Protein AF-A0A382T994-F1 (afdb_monomer_lite)

Radius of gyration: 38.65 Å; chains: 1; bounding box: 105×40×107 Å

Foldseek 3Di:
DDDDDDDDDDDDPDDDPDDDDDDPPDVDWDWPQDDPVPPGIWTWDADPVGDIGTPSPPPQDDQPDDPPDGPDPDDDHPQWDFPDPCPPVQQQAWIQGPVVRAIEGSDNDAPDNYHYPDPDDDQFAEEAPVPPPDDDAFDWYQHPNVRAIWGRHPPDIDGPPDCCCCVPPQLVPWPWDDDVDDTDTARPVPGDDDDQADVQWHWDDDDPDIDIGRNPPD

pLDDT: mean 70.02, std 19.24, range [33.16, 97.69]

Organism: NCBI:txid408172

Structure (mmCIF, N/CA/C/O backbone):
data_AF-A0A382T994-F1
#
_entry.id   AF-A0A382T994-F1
#
loop_
_atom_site.group_PDB
_atom_site.id
_atom_site.type_symbol
_atom_site.label_atom_id
_atom_site.label_alt_id
_atom_site.label_comp_id
_atom_site.label_asym_id
_atom_site.label_entity_id
_atom_site.label_seq_id
_atom_site.pdbx_PDB_ins_code
_atom_site.Cartn_x
_atom_site.Cartn_y
_atom_site.Cartn_z
_atom_site.occupancy
_atom_site.B_iso_or_equiv
_atom_site.auth_seq_id
_atom_site.auth_comp_id
_atom_site.auth_asym_id
_atom_site.auth_atom_id
_atom_site.pdbx_PDB_model_num
ATOM 1 N N . MET A 1 1 ? 34.092 24.796 -53.008 1.00 42.72 1 MET A N 1
ATOM 2 C CA . MET A 1 1 ? 33.901 23.607 -52.153 1.00 42.72 1 MET A CA 1
ATOM 3 C C . MET A 1 1 ? 35.259 23.234 -51.588 1.00 42.72 1 MET A C 1
ATOM 5 O O . MET A 1 1 ? 36.144 22.924 -52.371 1.00 42.72 1 MET A O 1
ATOM 9 N N . SER A 1 2 ? 35.470 23.388 -50.282 1.00 49.34 2 SER A N 1
ATOM 10 C CA . SER A 1 2 ? 36.709 22.972 -49.614 1.00 49.34 2 SER A CA 1
ATOM 11 C C . SER A 1 2 ? 36.528 21.560 -49.069 1.00 49.34 2 SER A C 1
ATOM 13 O O . SER A 1 2 ? 35.621 21.330 -48.272 1.00 49.34 2 SER A O 1
ATOM 15 N N . SER A 1 3 ? 37.372 20.627 -49.497 1.00 54.06 3 SER A N 1
ATOM 16 C CA . SER A 1 3 ? 37.382 19.258 -48.980 1.00 54.06 3 SER A CA 1
ATOM 17 C C . SER A 1 3 ? 38.298 19.193 -47.759 1.00 54.06 3 SER A C 1
ATOM 19 O O . SER A 1 3 ? 39.473 19.545 -47.856 1.00 54.06 3 SER A O 1
ATOM 21 N N . LEU A 1 4 ? 37.778 18.744 -46.616 1.00 68.25 4 LEU A N 1
ATOM 22 C CA . LEU A 1 4 ? 38.597 18.413 -45.452 1.00 68.25 4 LEU A CA 1
ATOM 23 C C . LEU A 1 4 ? 39.168 17.003 -45.651 1.00 68.25 4 LEU A C 1
ATOM 25 O O . LEU A 1 4 ? 38.419 16.030 -45.683 1.00 68.25 4 LEU A O 1
ATOM 29 N N . ILE A 1 5 ? 40.486 16.895 -45.817 1.00 65.69 5 ILE A N 1
ATOM 30 C CA . ILE A 1 5 ? 41.190 15.616 -45.976 1.00 65.69 5 ILE A CA 1
ATOM 31 C C . ILE A 1 5 ? 41.864 15.275 -44.641 1.00 65.69 5 ILE A C 1
ATOM 33 O O . ILE A 1 5 ? 42.784 15.970 -44.216 1.00 65.69 5 ILE A O 1
ATOM 37 N N . LEU A 1 6 ? 41.414 14.204 -43.981 1.00 64.50 6 LEU A N 1
ATOM 38 C CA . LEU A 1 6 ? 42.025 13.665 -42.759 1.00 64.50 6 LEU A CA 1
ATOM 39 C C . LEU A 1 6 ? 43.062 12.594 -43.135 1.00 64.50 6 LEU A C 1
ATOM 41 O O . LEU A 1 6 ? 42.709 11.545 -43.669 1.00 64.50 6 LEU A O 1
ATOM 45 N N . ILE A 1 7 ? 44.345 12.857 -42.872 1.00 57.88 7 ILE A N 1
ATOM 46 C CA . ILE A 1 7 ? 45.461 11.957 -43.212 1.00 57.88 7 ILE A CA 1
ATOM 47 C C . ILE A 1 7 ? 45.882 11.148 -41.974 1.00 57.88 7 ILE A C 1
ATOM 49 O O . ILE A 1 7 ? 46.132 11.715 -40.912 1.00 57.88 7 ILE A O 1
ATOM 53 N N . LYS A 1 8 ? 46.010 9.821 -42.118 1.00 61.28 8 LYS A N 1
ATOM 54 C CA . LYS A 1 8 ? 46.565 8.911 -41.101 1.00 61.28 8 LYS A CA 1
ATOM 55 C C . LYS A 1 8 ? 48.057 8.672 -41.352 1.00 61.28 8 LYS A C 1
ATOM 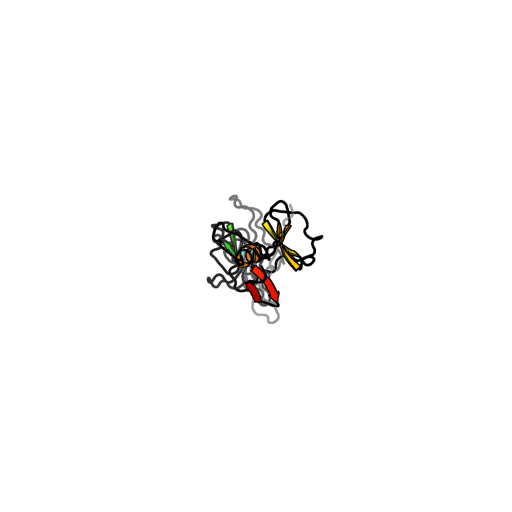57 O O . LYS A 1 8 ? 48.427 8.225 -42.433 1.00 61.28 8 LYS A O 1
ATOM 62 N N . ASN A 1 9 ? 48.893 8.869 -40.332 1.00 49.72 9 ASN A N 1
ATOM 63 C CA . ASN A 1 9 ? 50.289 8.421 -40.343 1.00 49.72 9 ASN A CA 1
ATOM 64 C C . ASN A 1 9 ? 50.380 7.003 -39.754 1.00 49.72 9 ASN A C 1
ATOM 66 O O . ASN A 1 9 ? 49.995 6.778 -38.607 1.00 49.72 9 ASN A O 1
ATOM 70 N N . ASN A 1 10 ? 50.875 6.040 -40.535 1.00 50.59 10 ASN A N 1
ATOM 71 C CA . ASN A 1 10 ? 51.135 4.676 -40.067 1.00 50.59 10 ASN A CA 1
ATOM 72 C C . ASN A 1 10 ? 52.544 4.595 -39.461 1.00 50.59 10 ASN A C 1
ATOM 74 O O . ASN A 1 10 ? 53.519 4.907 -40.140 1.00 50.59 10 ASN A O 1
ATOM 78 N N . TYR A 1 11 ? 52.661 4.132 -38.215 1.00 52.62 11 TYR A N 1
ATOM 79 C CA . TYR A 1 11 ? 53.949 3.797 -37.599 1.00 52.62 11 TYR A CA 1
ATOM 80 C C . TYR A 1 11 ? 54.198 2.285 -37.659 1.00 52.62 11 TYR A C 1
ATOM 82 O O . TYR A 1 11 ? 53.278 1.490 -37.463 1.00 52.62 11 TYR A O 1
ATOM 90 N N . ALA A 1 12 ? 55.446 1.893 -37.929 1.00 49.69 12 ALA A N 1
ATOM 91 C CA . ALA A 1 12 ? 55.874 0.497 -37.930 1.00 49.69 12 ALA A CA 1
ATOM 92 C C . ALA A 1 12 ? 55.961 -0.055 -36.493 1.00 49.69 12 ALA A C 1
ATOM 94 O O . ALA A 1 12 ? 56.475 0.601 -35.589 1.00 49.69 12 ALA A O 1
ATOM 95 N N . SER A 1 13 ? 55.445 -1.268 -36.294 1.00 41.25 13 SER A N 1
ATOM 96 C CA . SER A 1 13 ? 55.474 -2.013 -35.028 1.00 41.25 13 SER A CA 1
ATOM 97 C C . SER A 1 13 ? 56.916 -2.246 -34.539 1.00 41.25 13 SER A C 1
ATOM 99 O O . SER A 1 13 ? 57.720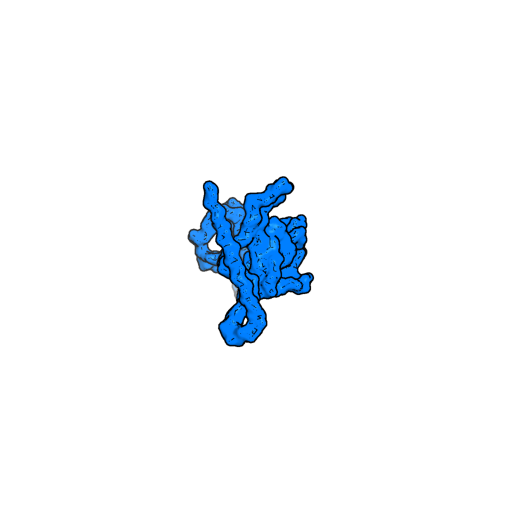 -2.778 -35.302 1.00 41.25 13 SER A O 1
ATOM 101 N N . GLY A 1 14 ? 57.247 -1.885 -33.285 1.00 47.78 14 GLY A N 1
ATOM 102 C CA . GLY A 1 14 ? 58.489 -2.340 -32.625 1.00 47.78 14 GLY A CA 1
ATOM 103 C C . GLY A 1 14 ? 59.290 -1.340 -31.775 1.00 47.78 14 GLY A C 1
ATOM 104 O O . GLY A 1 14 ? 60.278 -1.744 -31.171 1.00 47.78 14 GLY A O 1
ATOM 105 N N . VAL A 1 15 ? 58.907 -0.063 -31.680 1.00 52.12 15 VAL A N 1
ATOM 106 C CA . VAL A 1 15 ? 59.599 0.907 -30.803 1.00 52.12 15 VAL A CA 1
ATOM 107 C C . VAL A 1 15 ? 59.006 0.912 -29.389 1.00 52.12 15 VAL A C 1
ATOM 109 O O . VAL A 1 15 ? 57.856 1.299 -29.178 1.00 52.12 15 VAL A O 1
ATOM 112 N N . SER A 1 16 ? 59.798 0.488 -28.402 1.00 46.03 16 SER A N 1
ATOM 113 C CA . SER A 1 16 ? 59.464 0.574 -26.977 1.00 46.03 16 SER A CA 1
ATOM 114 C C . SER A 1 16 ? 59.390 2.042 -26.537 1.00 46.03 16 SER 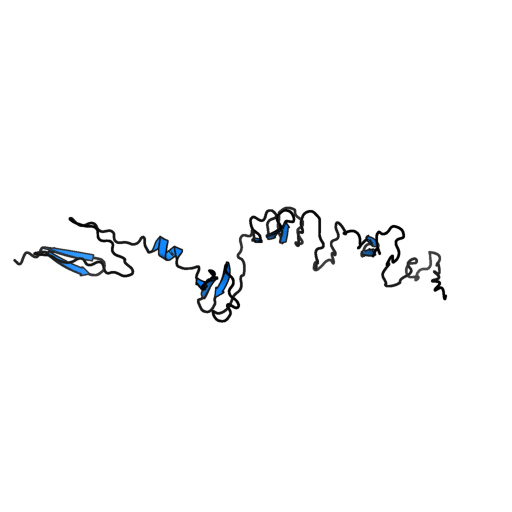A C 1
ATOM 116 O O . SER A 1 16 ? 60.341 2.803 -26.692 1.00 46.03 16 SER A O 1
ATOM 118 N N . GLY A 1 17 ? 58.228 2.447 -26.018 1.00 51.25 17 GLY A N 1
ATOM 119 C CA . GLY A 1 17 ? 57.905 3.844 -25.695 1.00 51.25 17 GLY A CA 1
ATOM 120 C C . GLY A 1 17 ? 56.944 4.518 -26.682 1.00 51.25 17 GLY A C 1
ATOM 121 O O . GLY A 1 17 ? 56.479 5.622 -26.411 1.00 51.25 17 GLY A O 1
ATOM 122 N N . ALA A 1 18 ? 56.579 3.857 -27.785 1.00 46.69 18 ALA A N 1
ATOM 123 C CA . ALA A 1 18 ? 55.446 4.277 -28.600 1.00 46.69 18 ALA A CA 1
ATOM 124 C C . ALA A 1 18 ? 54.144 3.751 -27.980 1.00 46.69 18 ALA A C 1
ATOM 126 O O . ALA A 1 18 ? 53.922 2.541 -27.908 1.00 46.69 18 ALA A O 1
ATOM 127 N N . GLY A 1 19 ? 53.279 4.664 -27.526 1.00 48.19 19 GLY A N 1
ATOM 128 C CA . GLY A 1 19 ? 51.884 4.343 -27.226 1.00 48.19 19 GLY A CA 1
ATOM 129 C C . GLY A 1 19 ? 51.259 3.601 -28.411 1.00 48.19 19 GLY A C 1
ATOM 130 O O . GLY A 1 19 ? 51.535 3.933 -29.564 1.00 48.19 19 GLY A O 1
ATOM 131 N N . ALA A 1 20 ? 50.497 2.548 -28.120 1.00 45.19 20 ALA A N 1
ATOM 132 C CA . ALA A 1 20 ? 50.021 1.571 -29.095 1.00 45.19 20 ALA A CA 1
ATOM 133 C C . ALA A 1 20 ? 49.484 2.208 -30.402 1.00 45.19 20 ALA A C 1
ATOM 135 O O . ALA A 1 20 ? 48.681 3.143 -30.350 1.00 45.19 20 ALA A O 1
ATOM 136 N N . PRO A 1 21 ? 49.880 1.702 -31.586 1.00 50.59 21 PRO A N 1
ATOM 137 C CA . PRO A 1 21 ? 49.382 2.205 -32.859 1.00 50.59 21 PRO A CA 1
ATOM 138 C C . PRO A 1 21 ? 47.956 1.688 -33.097 1.00 50.59 21 PRO A C 1
ATOM 140 O O . PRO A 1 21 ? 47.712 0.508 -32.855 1.00 50.59 21 PRO A O 1
ATOM 143 N N . SER A 1 22 ? 47.030 2.523 -33.606 1.00 43.94 22 SER A N 1
ATOM 144 C CA . SER A 1 22 ? 46.129 2.182 -34.745 1.00 43.94 22 SER A CA 1
ATOM 145 C C . SER A 1 22 ? 44.772 2.902 -34.839 1.00 43.94 22 SER A C 1
ATOM 147 O O . SER A 1 22 ? 44.156 2.795 -35.902 1.00 43.94 22 SER A O 1
ATOM 149 N N . SER A 1 23 ? 44.305 3.686 -33.868 1.00 42.53 23 SER A N 1
ATOM 150 C CA . SER A 1 23 ? 43.033 4.424 -34.005 1.00 42.53 23 SER A CA 1
ATOM 151 C C . SER A 1 23 ? 43.243 5.913 -34.282 1.00 42.53 23 SER A C 1
ATOM 153 O O . SER A 1 23 ? 44.042 6.557 -33.606 1.00 42.53 23 SER A O 1
ATOM 155 N N . LEU A 1 24 ? 42.484 6.477 -35.228 1.00 44.62 24 LEU A N 1
ATOM 156 C CA . LEU A 1 24 ? 42.188 7.909 -35.214 1.00 44.62 24 LEU A CA 1
ATOM 157 C C . LEU A 1 24 ? 41.417 8.168 -33.910 1.00 44.62 24 LEU A C 1
ATOM 159 O O . LEU A 1 24 ? 40.251 7.801 -33.807 1.00 44.62 24 LEU A O 1
ATOM 163 N N . GLN A 1 25 ? 42.085 8.698 -32.885 1.00 46.41 25 GLN A N 1
ATOM 164 C CA . GLN A 1 25 ? 41.413 9.164 -31.676 1.00 46.41 25 GLN A CA 1
ATOM 165 C C . GLN A 1 25 ? 40.751 10.503 -32.001 1.00 46.41 25 GLN A C 1
ATOM 167 O O . GLN A 1 25 ? 41.325 11.558 -31.750 1.00 46.41 25 GLN A O 1
ATOM 172 N N . ILE A 1 26 ? 39.552 10.466 -32.579 1.00 50.31 26 ILE A N 1
ATOM 173 C CA . ILE A 1 26 ? 38.596 11.533 -32.295 1.00 50.31 26 ILE A CA 1
ATOM 174 C C . ILE A 1 26 ? 37.817 11.039 -31.085 1.00 50.31 26 ILE A C 1
ATOM 176 O O . ILE A 1 26 ? 37.331 9.910 -31.086 1.00 50.31 26 ILE A O 1
ATOM 180 N N . GLY A 1 27 ? 37.706 11.851 -30.041 1.00 45.44 27 GLY A N 1
ATOM 181 C CA . GLY A 1 27 ? 36.824 11.565 -28.909 1.00 45.44 27 GLY A CA 1
ATOM 182 C C . GLY A 1 27 ? 35.326 11.558 -29.267 1.00 45.44 27 GLY A C 1
ATOM 183 O O . GLY A 1 27 ? 34.511 11.713 -28.368 1.00 45.44 27 GLY A O 1
ATOM 184 N N . GLU A 1 28 ? 34.948 11.417 -30.543 1.00 51.03 28 GLU A N 1
ATOM 185 C CA . GLU A 1 28 ? 33.609 11.675 -31.075 1.00 51.03 28 GLU A CA 1
ATOM 186 C C . GLU A 1 28 ? 33.106 10.532 -31.969 1.00 51.03 28 GLU A C 1
ATOM 188 O O . GLU A 1 28 ? 33.771 10.103 -32.908 1.00 51.03 28 GLU A O 1
ATOM 193 N N . ILE A 1 29 ? 31.909 10.052 -31.621 1.00 52.38 29 ILE A N 1
ATOM 194 C CA . ILE A 1 29 ? 30.740 9.867 -32.491 1.00 52.38 29 ILE A CA 1
ATOM 195 C C . ILE A 1 29 ? 31.007 9.504 -33.972 1.00 52.38 29 ILE A C 1
ATOM 197 O O . ILE A 1 29 ? 31.469 10.315 -34.770 1.00 52.38 29 ILE A O 1
ATOM 201 N N . GLY A 1 30 ? 30.562 8.307 -34.370 1.00 50.81 30 GLY A N 1
ATOM 202 C CA . GLY A 1 30 ? 30.251 7.996 -35.768 1.00 50.81 30 GLY A CA 1
ATOM 203 C C . GLY A 1 30 ? 28.754 8.186 -36.017 1.00 50.81 30 GLY A C 1
ATOM 204 O O . GLY A 1 30 ? 27.968 7.374 -35.534 1.00 50.81 30 GLY A O 1
ATOM 205 N N . ILE A 1 31 ? 28.365 9.250 -36.727 1.00 56.75 31 ILE A N 1
ATOM 206 C CA . ILE A 1 31 ? 27.007 9.413 -37.279 1.00 56.75 31 ILE A CA 1
ATOM 207 C C . ILE A 1 31 ? 27.073 9.026 -38.752 1.00 56.75 31 ILE A C 1
ATOM 209 O O . ILE A 1 31 ? 27.796 9.660 -39.522 1.00 56.75 31 ILE A O 1
ATOM 213 N N . ASP A 1 32 ? 26.299 8.022 -39.144 1.00 51.66 32 ASP A N 1
ATOM 214 C CA . ASP A 1 32 ? 25.961 7.819 -40.548 1.00 51.66 32 ASP A CA 1
ATOM 215 C C . ASP A 1 32 ? 24.814 8.777 -40.899 1.00 51.66 32 ASP A C 1
ATOM 217 O O . ASP A 1 32 ? 23.708 8.595 -40.409 1.00 51.66 32 ASP A O 1
ATOM 221 N N . VAL A 1 33 ? 25.074 9.870 -41.627 1.00 52.97 33 VAL A N 1
ATOM 222 C CA . VAL A 1 33 ? 24.071 10.931 -41.885 1.00 52.97 33 VAL A CA 1
ATOM 223 C C . VAL A 1 33 ? 23.309 10.723 -43.200 1.00 52.97 33 VAL A C 1
ATOM 225 O O . VAL A 1 33 ? 22.478 11.559 -43.555 1.00 52.97 33 VAL A O 1
ATOM 228 N N . TRP A 1 34 ? 23.593 9.658 -43.955 1.00 42.75 34 TRP A N 1
ATOM 229 C CA . TRP A 1 34 ? 22.986 9.470 -45.270 1.00 42.75 34 TRP A CA 1
ATOM 230 C C . TRP A 1 34 ? 22.863 7.994 -45.638 1.00 42.75 34 TRP A C 1
ATOM 232 O O . TRP A 1 34 ? 23.803 7.394 -46.151 1.00 42.75 34 TRP A O 1
ATOM 242 N N . ASP A 1 35 ? 21.667 7.439 -45.451 1.00 46.31 35 ASP A N 1
ATOM 243 C CA . ASP A 1 35 ? 21.320 6.155 -46.048 1.00 46.31 35 ASP A CA 1
ATOM 244 C C . ASP A 1 35 ? 20.604 6.370 -47.391 1.00 46.31 35 ASP A C 1
ATOM 246 O O . ASP A 1 35 ? 19.608 7.094 -47.479 1.00 46.31 35 ASP A O 1
ATOM 250 N N . ASN A 1 36 ? 21.119 5.730 -48.440 1.00 46.72 36 ASN A N 1
ATOM 251 C CA . ASN A 1 36 ? 20.533 5.740 -49.779 1.00 46.72 36 ASN A CA 1
ATOM 252 C C . ASN A 1 36 ? 19.318 4.796 -49.893 1.00 46.72 36 ASN A C 1
ATOM 254 O O . ASN A 1 36 ? 18.603 4.873 -50.891 1.00 46.72 36 ASN A O 1
ATOM 258 N N . ASP A 1 37 ? 19.061 3.977 -48.864 1.00 50.22 37 ASP A N 1
ATOM 259 C CA . ASP A 1 37 ? 18.009 2.953 -48.817 1.00 50.22 37 ASP A CA 1
ATOM 260 C C . ASP A 1 37 ? 16.885 3.261 -47.795 1.00 50.22 37 ASP A C 1
ATOM 262 O O . ASP A 1 37 ? 16.064 2.402 -47.468 1.00 50.22 37 ASP A O 1
ATOM 266 N N . CYS A 1 38 ? 16.789 4.515 -47.330 1.00 45.12 38 CYS A N 1
ATOM 267 C CA . CYS A 1 38 ? 15.734 5.024 -46.435 1.00 45.12 38 CYS A CA 1
ATOM 268 C C . CYS A 1 38 ? 15.693 4.459 -44.990 1.00 45.12 38 CYS A C 1
ATOM 270 O O . CYS A 1 38 ? 14.691 4.676 -44.307 1.00 45.12 38 CYS A O 1
ATOM 272 N N . ALA A 1 39 ? 16.737 3.807 -44.466 1.00 52.53 39 ALA A N 1
ATOM 273 C CA . ALA A 1 39 ? 16.763 3.280 -43.089 1.00 52.53 39 ALA A CA 1
ATOM 274 C C . ALA A 1 39 ? 17.117 4.321 -42.001 1.00 52.53 39 ALA A C 1
ATOM 276 O O . ALA A 1 39 ? 16.978 4.037 -40.811 1.00 52.53 39 ALA A O 1
ATOM 277 N N . GLY A 1 40 ? 17.499 5.545 -42.385 1.00 53.75 40 GLY A N 1
ATOM 278 C CA . GLY A 1 40 ? 17.780 6.651 -41.461 1.00 53.75 40 GLY A CA 1
ATOM 279 C C . GLY A 1 40 ? 19.184 6.613 -40.844 1.00 53.75 40 GLY A C 1
ATOM 280 O O . GLY A 1 40 ? 19.926 5.648 -40.988 1.00 53.75 40 GLY A O 1
ATOM 281 N N . ALA A 1 41 ? 19.570 7.706 -40.182 1.00 52.06 41 ALA A N 1
ATOM 282 C CA . ALA A 1 41 ? 20.909 7.870 -39.625 1.00 52.06 41 ALA A CA 1
ATOM 283 C C . ALA A 1 41 ? 21.188 6.895 -38.467 1.00 52.06 41 ALA A C 1
ATOM 285 O O . ALA A 1 41 ? 20.414 6.847 -37.511 1.00 52.06 41 ALA A O 1
ATOM 286 N N . ILE A 1 42 ? 22.303 6.157 -38.529 1.00 59.81 42 ILE A N 1
ATOM 287 C CA . ILE A 1 42 ? 22.689 5.131 -37.545 1.00 59.81 42 ILE A CA 1
ATOM 288 C C . ILE A 1 42 ? 23.794 5.676 -36.626 1.00 59.81 42 ILE A C 1
ATOM 290 O O . ILE A 1 42 ? 24.778 6.252 -37.097 1.00 59.81 42 ILE A O 1
ATOM 294 N N . LEU A 1 43 ? 23.645 5.494 -35.309 1.00 67.44 43 LEU A N 1
ATOM 295 C CA . LEU A 1 43 ? 24.620 5.893 -34.288 1.00 67.44 43 LEU A CA 1
ATOM 296 C C . LEU A 1 43 ? 25.227 4.647 -33.635 1.00 67.44 43 LEU A C 1
ATOM 298 O O . LEU A 1 43 ? 24.506 3.759 -33.184 1.00 67.44 43 LEU A O 1
ATOM 302 N N . TYR A 1 44 ? 26.553 4.594 -33.536 1.00 61.56 44 TYR A N 1
ATOM 303 C CA . TYR A 1 44 ? 27.275 3.496 -32.890 1.00 61.56 44 TYR A CA 1
ATOM 304 C C . TYR A 1 44 ? 28.043 3.982 -31.653 1.00 61.56 44 TYR A C 1
ATOM 306 O O . TYR A 1 44 ? 28.518 5.116 -31.606 1.00 61.56 44 TYR A O 1
ATOM 314 N N . THR A 1 45 ? 28.212 3.104 -30.663 1.00 62.56 45 THR A N 1
ATOM 315 C CA . THR A 1 45 ? 29.110 3.289 -29.506 1.00 62.56 45 THR A CA 1
ATOM 316 C C . THR A 1 45 ? 30.071 2.108 -29.389 1.00 62.56 45 THR A C 1
ATOM 318 O O . THR A 1 45 ? 29.816 1.040 -29.940 1.00 62.56 45 THR A O 1
ATOM 321 N N . LYS A 1 46 ? 31.201 2.295 -28.702 1.00 52.38 46 LYS A N 1
ATOM 322 C CA . LYS A 1 46 ? 32.180 1.243 -28.419 1.00 52.38 46 LYS A CA 1
ATOM 323 C C . LYS A 1 46 ? 32.187 0.963 -26.919 1.00 52.38 46 LYS A C 1
ATOM 325 O O . LYS A 1 46 ? 32.419 1.875 -26.128 1.00 52.38 46 LYS A O 1
ATOM 330 N N . SER A 1 47 ? 31.936 -0.279 -26.522 1.00 56.91 47 SER A N 1
ATOM 331 C CA . SER A 1 47 ? 32.035 -0.697 -25.121 1.00 56.91 47 SER A CA 1
ATOM 332 C C . SER A 1 47 ? 33.496 -0.749 -24.652 1.00 56.91 47 SER A C 1
ATOM 334 O O . SER A 1 47 ? 34.433 -0.708 -25.452 1.00 56.91 47 SER A O 1
ATOM 336 N N . ALA A 1 48 ? 33.710 -0.822 -23.334 1.00 45.50 48 ALA A N 1
ATOM 337 C CA . ALA A 1 48 ? 35.043 -0.788 -22.719 1.00 45.50 48 ALA A CA 1
ATOM 338 C C . ALA A 1 48 ? 35.953 -1.970 -23.121 1.00 45.50 48 ALA A C 1
ATOM 340 O O . ALA A 1 48 ? 37.174 -1.851 -23.075 1.00 45.50 48 ALA A O 1
ATOM 341 N N . ASP A 1 49 ? 35.364 -3.086 -23.548 1.00 57.22 49 ASP A N 1
ATOM 342 C CA . ASP A 1 49 ? 36.037 -4.273 -24.096 1.00 57.22 49 ASP A CA 1
ATOM 343 C C . ASP A 1 49 ? 36.340 -4.165 -25.604 1.00 57.22 49 ASP A C 1
ATOM 345 O O . ASP A 1 49 ? 37.024 -5.007 -26.180 1.00 57.22 49 ASP A O 1
ATOM 349 N N . GLY A 1 50 ? 35.872 -3.096 -26.245 1.00 55.38 50 GLY A N 1
ATOM 350 C CA . GLY A 1 50 ? 36.168 -2.760 -27.625 1.00 55.38 50 GLY A CA 1
ATOM 351 C C . GLY A 1 50 ? 35.143 -3.212 -28.663 1.00 55.38 50 GLY A C 1
ATOM 352 O O . GLY A 1 50 ? 35.391 -3.008 -29.854 1.00 55.38 50 GLY A O 1
ATOM 353 N N . THR A 1 51 ? 34.000 -3.752 -28.241 1.00 62.31 51 THR A N 1
ATOM 354 C CA . THR A 1 51 ? 32.903 -4.151 -29.134 1.00 62.31 51 THR A CA 1
ATOM 355 C C . THR A 1 51 ? 32.161 -2.925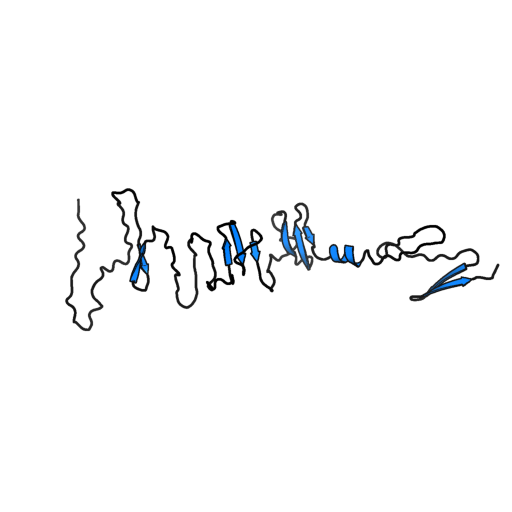 -29.682 1.00 62.31 51 THR A C 1
ATOM 357 O O . THR A 1 51 ? 31.883 -1.983 -28.943 1.00 62.31 51 THR A O 1
ATOM 360 N N . ILE A 1 52 ? 31.843 -2.911 -30.982 1.00 59.97 52 ILE A N 1
ATOM 361 C CA . ILE A 1 52 ? 31.022 -1.859 -31.610 1.00 59.97 52 ILE A CA 1
ATOM 362 C C . ILE A 1 52 ? 29.546 -2.239 -31.462 1.00 59.97 52 ILE A C 1
ATOM 364 O O . ILE A 1 52 ? 29.134 -3.314 -31.890 1.00 59.97 52 ILE A O 1
ATOM 368 N N . VAL A 1 53 ? 28.753 -1.349 -30.873 1.00 64.94 53 VAL A N 1
ATOM 369 C CA . VAL A 1 53 ? 27.332 -1.532 -30.576 1.00 64.94 53 VAL A CA 1
ATOM 370 C C . VAL A 1 53 ? 26.517 -0.540 -31.401 1.00 64.94 53 VAL A C 1
ATOM 372 O O . VAL A 1 53 ? 26.714 0.671 -31.293 1.00 64.94 53 VAL A O 1
ATOM 375 N N . ASN A 1 54 ? 25.599 -1.051 -32.223 1.00 65.44 54 ASN A N 1
ATOM 376 C CA . ASN A 1 54 ? 24.595 -0.235 -32.905 1.00 65.44 54 ASN A CA 1
ATOM 377 C C . ASN A 1 54 ? 23.569 0.260 -31.874 1.00 65.44 54 ASN A C 1
ATOM 379 O O . ASN A 1 54 ? 22.942 -0.552 -31.201 1.00 65.44 54 ASN A O 1
ATOM 383 N N . ILE A 1 55 ? 23.412 1.578 -31.738 1.00 65.38 55 ILE A N 1
ATOM 384 C CA . ILE A 1 55 ? 22.460 2.210 -30.806 1.00 65.38 55 ILE A CA 1
ATOM 385 C C . ILE A 1 55 ? 21.069 2.360 -31.452 1.00 65.38 55 ILE A C 1
ATOM 387 O O . ILE A 1 55 ? 20.072 2.579 -30.771 1.00 65.38 55 ILE A O 1
ATOM 391 N N . THR A 1 56 ? 20.995 2.228 -32.773 1.00 56.38 56 THR A N 1
ATOM 392 C CA . THR A 1 56 ? 19.820 2.529 -33.611 1.00 56.38 56 THR A CA 1
ATOM 393 C C . THR A 1 56 ? 18.934 1.312 -33.869 1.00 56.38 56 THR A C 1
ATOM 395 O O . THR A 1 56 ? 17.737 1.458 -34.091 1.00 56.38 56 THR A O 1
ATOM 398 N N . SER A 1 57 ? 19.490 0.104 -33.785 1.00 48.97 57 SER A N 1
ATOM 399 C CA . SER A 1 57 ? 18.720 -1.128 -33.597 1.00 48.97 57 SER A CA 1
ATOM 400 C C . SER A 1 57 ? 18.757 -1.469 -32.115 1.00 48.97 57 SER A C 1
ATOM 402 O O . SER A 1 57 ? 19.854 -1.548 -31.566 1.00 48.97 57 SER A O 1
ATOM 404 N N . SER A 1 58 ? 17.600 -1.661 -31.475 1.00 43.72 58 SER A N 1
ATOM 405 C CA . SER A 1 58 ? 17.488 -2.008 -30.054 1.00 43.72 58 SER A CA 1
ATOM 406 C C . SER A 1 58 ? 18.591 -2.984 -29.644 1.00 43.72 58 SER A C 1
ATOM 408 O O . SER A 1 58 ? 18.647 -4.110 -30.140 1.00 43.72 58 SER A O 1
ATOM 410 N N . VAL A 1 59 ? 19.500 -2.543 -28.773 1.00 44.84 59 VAL A N 1
ATOM 411 C CA . VAL A 1 59 ? 20.509 -3.421 -28.187 1.00 44.84 59 VAL A CA 1
ATOM 412 C C . VAL A 1 59 ? 19.738 -4.463 -27.390 1.00 44.84 59 VAL A C 1
ATOM 414 O O . VAL A 1 59 ? 19.196 -4.163 -26.332 1.00 44.84 59 VAL A O 1
ATOM 417 N N . SER A 1 60 ? 19.598 -5.668 -27.942 1.00 46.28 60 SER A N 1
ATOM 418 C CA . SER A 1 60 ? 18.714 -6.685 -27.366 1.00 46.28 60 SER A CA 1
ATOM 419 C C . SER A 1 60 ? 19.163 -7.122 -25.967 1.00 46.28 60 SER A C 1
ATOM 421 O O . SER A 1 60 ? 18.335 -7.661 -25.236 1.00 46.28 60 SER A O 1
ATOM 423 N N . GLN A 1 61 ? 20.435 -6.900 -25.602 1.00 43.41 61 GLN A N 1
ATOM 424 C CA . GLN A 1 61 ? 21.003 -7.048 -24.258 1.00 43.41 61 GLN A CA 1
ATOM 425 C C . GLN A 1 61 ? 22.238 -6.140 -24.113 1.00 43.41 61 GLN A C 1
ATOM 427 O O . GLN A 1 61 ? 23.061 -6.061 -25.024 1.00 43.41 61 GLN A O 1
ATOM 432 N N . GLY A 1 62 ? 22.390 -5.480 -22.963 1.00 43.06 62 GLY A N 1
ATOM 433 C CA . GLY A 1 62 ? 23.570 -4.676 -22.647 1.00 43.06 62 GLY A CA 1
ATOM 434 C C . GLY A 1 62 ? 23.501 -4.108 -21.234 1.00 43.06 62 GLY A C 1
ATOM 435 O O . GLY A 1 62 ? 22.879 -3.077 -21.003 1.00 43.06 62 GLY A O 1
ATOM 436 N N . VAL A 1 63 ? 24.134 -4.784 -20.274 1.00 44.38 63 VAL A N 1
ATOM 437 C CA . VAL A 1 63 ? 24.356 -4.227 -18.934 1.00 44.38 63 VAL A CA 1
ATOM 438 C C . VAL A 1 63 ? 25.535 -3.262 -19.028 1.00 44.38 63 VAL A C 1
ATOM 440 O O . VAL A 1 63 ? 26.639 -3.671 -19.380 1.00 44.38 63 VAL A O 1
ATOM 443 N N . VAL A 1 64 ? 25.343 -1.990 -18.674 1.00 44.34 64 VAL A N 1
ATOM 444 C CA . VAL A 1 64 ? 26.478 -1.112 -18.358 1.00 44.34 64 VAL A CA 1
ATOM 445 C C . VAL A 1 64 ? 26.918 -1.445 -16.932 1.00 44.34 64 VAL A C 1
ATOM 447 O O . VAL A 1 64 ? 26.433 -0.862 -15.966 1.00 44.34 64 VAL A O 1
ATOM 450 N N . SER A 1 65 ? 27.790 -2.441 -16.777 1.00 43.81 65 SER A N 1
ATOM 451 C CA . SER A 1 65 ? 28.402 -2.763 -15.487 1.00 43.81 65 SER A CA 1
ATOM 452 C C . SER A 1 65 ? 29.667 -1.927 -15.300 1.00 43.81 65 SER A C 1
ATOM 454 O O . SER A 1 65 ? 30.655 -2.139 -16.002 1.00 43.81 65 SER A O 1
ATOM 456 N N . SER A 1 66 ? 29.673 -1.019 -14.324 1.00 37.19 66 SER A N 1
ATOM 457 C CA . SER A 1 66 ? 30.909 -0.668 -13.624 1.00 37.19 66 SER A CA 1
ATOM 458 C C . SER A 1 66 ? 30.880 -1.382 -12.274 1.00 37.19 66 SER A C 1
ATOM 460 O O . SER A 1 66 ? 29.841 -1.487 -11.624 1.00 37.19 66 SER A O 1
ATOM 462 N N . SER A 1 67 ? 32.004 -1.974 -11.896 1.00 37.56 67 SER A N 1
ATOM 463 C CA . SER A 1 67 ? 32.138 -3.023 -10.879 1.00 37.56 67 SER A CA 1
ATOM 464 C C . SER A 1 67 ? 31.895 -2.593 -9.421 1.00 37.56 67 SER A C 1
ATOM 466 O O . SER A 1 67 ? 32.445 -3.214 -8.518 1.00 37.56 67 SER A O 1
ATOM 468 N N . ALA A 1 68 ? 31.105 -1.549 -9.153 1.00 43.69 68 ALA A N 1
ATOM 469 C CA . ALA A 1 68 ? 30.817 -1.129 -7.779 1.00 43.69 68 ALA A CA 1
ATOM 470 C C . ALA A 1 68 ? 29.384 -0.640 -7.525 1.00 43.69 68 ALA A C 1
ATOM 472 O O . ALA A 1 68 ? 28.887 -0.882 -6.434 1.00 43.69 68 ALA A O 1
ATOM 473 N N . TYR A 1 69 ? 28.689 -0.025 -8.486 1.00 37.44 69 TYR A N 1
ATOM 474 C CA . TYR A 1 69 ? 27.284 0.367 -8.317 1.00 37.44 69 TYR A CA 1
ATOM 475 C C . TYR A 1 69 ? 26.594 0.369 -9.682 1.00 37.44 69 TYR A C 1
ATOM 477 O O . TYR A 1 69 ? 27.003 1.090 -10.591 1.00 37.44 69 TYR A O 1
ATOM 485 N N . ALA A 1 70 ? 25.554 -0.449 -9.846 1.00 33.16 70 ALA A N 1
ATOM 486 C CA . ALA A 1 70 ? 24.731 -0.418 -11.046 1.00 33.16 70 ALA A CA 1
ATOM 487 C C . ALA A 1 70 ? 23.796 0.800 -10.989 1.00 33.16 70 ALA A C 1
ATOM 489 O O . ALA A 1 70 ? 22.846 0.823 -10.212 1.00 33.16 70 ALA A O 1
ATOM 490 N N . CYS A 1 71 ? 24.045 1.798 -11.835 1.00 43.31 71 CYS A N 1
ATOM 491 C CA . CYS A 1 71 ? 23.054 2.809 -12.198 1.00 43.31 71 CYS A CA 1
ATOM 492 C C . CYS A 1 71 ? 22.479 2.416 -13.566 1.00 43.31 71 CYS A C 1
ATOM 494 O O . CYS A 1 71 ? 22.852 2.992 -14.585 1.00 43.31 71 CYS A O 1
ATOM 496 N N . SER A 1 72 ? 21.644 1.378 -13.635 1.00 44.22 72 SER A N 1
ATOM 497 C CA . SER A 1 72 ? 21.009 1.006 -14.902 1.00 44.22 72 SER A CA 1
ATOM 498 C C . SER A 1 72 ? 19.792 1.896 -15.152 1.00 44.22 72 SER A C 1
ATOM 500 O O . SER A 1 72 ? 18.794 1.797 -14.440 1.00 44.22 72 SER A O 1
ATOM 502 N N . ILE A 1 73 ? 19.839 2.723 -16.197 1.00 53.75 73 ILE A N 1
ATOM 503 C CA . ILE A 1 73 ? 18.624 3.047 -16.950 1.00 53.75 73 ILE A CA 1
ATOM 504 C C . ILE A 1 73 ? 18.351 1.800 -17.795 1.00 53.75 73 ILE A C 1
ATOM 506 O O . ILE A 1 73 ? 19.085 1.534 -18.745 1.00 53.75 73 ILE A O 1
ATOM 510 N N . SER A 1 74 ? 17.373 0.979 -17.415 1.00 52.97 74 SER A N 1
ATOM 511 C CA . SER A 1 74 ? 17.008 -0.178 -18.232 1.00 52.97 74 SER A CA 1
ATOM 512 C C . SER A 1 74 ? 16.344 0.281 -19.531 1.00 52.97 74 SER A C 1
ATOM 514 O O . SER A 1 74 ? 15.387 1.055 -19.503 1.00 52.97 74 SER A O 1
ATOM 516 N N . TYR A 1 75 ? 16.836 -0.228 -20.659 1.00 50.56 75 TYR A N 1
ATOM 517 C CA . TYR A 1 75 ? 16.203 -0.111 -21.971 1.00 50.56 75 TYR A CA 1
ATOM 518 C C . TYR A 1 75 ? 15.415 -1.393 -22.285 1.00 50.56 75 TYR A C 1
ATOM 520 O O . TYR A 1 75 ? 15.779 -2.480 -21.843 1.00 50.56 75 TYR A O 1
ATOM 528 N N . TYR A 1 76 ? 14.314 -1.227 -23.022 1.00 43.94 76 TYR A N 1
ATOM 529 C CA . TYR A 1 76 ? 13.317 -2.235 -23.395 1.00 43.94 76 TYR A CA 1
ATOM 530 C C . TYR A 1 76 ? 13.887 -3.597 -23.847 1.00 43.94 76 TYR A C 1
ATOM 532 O O . TYR A 1 76 ? 14.758 -3.657 -24.710 1.00 43.94 76 TYR A O 1
ATOM 540 N N . SER A 1 77 ? 13.287 -4.687 -23.353 1.00 43.72 77 SER A N 1
ATOM 541 C CA . SER A 1 77 ? 13.355 -6.037 -23.933 1.00 43.72 77 SER A CA 1
ATOM 542 C C . SER A 1 77 ? 11.930 -6.522 -24.220 1.00 43.72 77 SER A C 1
ATOM 544 O O . SER A 1 77 ? 11.010 -6.231 -23.456 1.00 43.72 77 SER A O 1
ATOM 546 N N . ALA A 1 78 ? 11.744 -7.254 -25.322 1.00 42.41 78 ALA A N 1
ATOM 547 C CA . ALA A 1 78 ? 10.444 -7.637 -25.886 1.00 42.41 78 ALA A CA 1
ATOM 548 C C . ALA A 1 78 ? 9.576 -8.555 -24.995 1.00 42.41 78 ALA A C 1
ATOM 550 O O . ALA A 1 78 ? 8.433 -8.821 -25.349 1.00 42.41 78 ALA A O 1
ATOM 551 N N . ASN A 1 79 ? 10.096 -9.021 -23.853 1.00 48.88 79 ASN A N 1
ATOM 552 C CA . ASN A 1 79 ? 9.432 -9.980 -22.961 1.00 48.88 79 ASN A CA 1
ATOM 553 C C . ASN A 1 79 ? 9.366 -9.511 -21.489 1.00 48.88 79 ASN A C 1
ATOM 555 O O . ASN A 1 79 ? 9.296 -10.342 -20.585 1.00 48.88 79 ASN A O 1
ATOM 559 N N . GLY A 1 80 ? 9.421 -8.199 -21.238 1.00 52.38 80 GLY A N 1
ATOM 560 C CA . GLY A 1 80 ? 9.389 -7.621 -19.889 1.00 52.38 80 GLY A CA 1
ATOM 561 C C . GLY A 1 80 ? 10.774 -7.245 -19.351 1.00 52.38 80 GLY A C 1
ATOM 562 O O . GLY A 1 80 ? 11.804 -7.747 -19.805 1.00 52.38 80 GLY A O 1
ATOM 563 N N . ASN A 1 81 ? 10.808 -6.294 -18.414 1.00 59.53 81 ASN A N 1
ATOM 564 C CA . ASN A 1 81 ? 12.035 -5.664 -17.918 1.00 59.53 81 ASN A CA 1
ATOM 565 C C . ASN A 1 81 ? 12.244 -5.984 -16.429 1.00 59.53 81 ASN A C 1
ATOM 567 O O . ASN A 1 81 ? 11.416 -5.612 -15.599 1.00 59.53 81 ASN A O 1
ATOM 571 N N . THR A 1 82 ? 13.356 -6.636 -16.083 1.00 53.22 82 THR A N 1
ATOM 572 C CA . THR A 1 82 ? 13.783 -6.818 -14.688 1.00 53.22 82 THR A CA 1
ATOM 573 C C . THR A 1 82 ? 14.758 -5.697 -14.332 1.00 53.22 82 THR A C 1
ATOM 575 O O . THR A 1 82 ? 15.920 -5.737 -14.730 1.00 53.22 82 THR A O 1
ATOM 578 N N . ILE A 1 83 ? 14.311 -4.686 -13.579 1.00 61.19 83 ILE A N 1
ATOM 579 C CA . ILE A 1 83 ? 15.202 -3.676 -12.973 1.00 61.19 83 ILE A CA 1
ATOM 580 C C . ILE A 1 83 ? 15.673 -4.234 -11.626 1.00 61.19 83 ILE A C 1
ATOM 582 O O . ILE A 1 83 ? 15.324 -3.740 -10.558 1.00 61.19 83 ILE A O 1
ATOM 586 N N . SER A 1 84 ? 16.390 -5.351 -11.664 1.00 57.97 84 SER A N 1
ATOM 587 C CA . SER A 1 84 ? 17.013 -5.935 -10.482 1.00 57.97 84 SER A CA 1
ATOM 588 C C . SER A 1 84 ? 18.279 -6.661 -10.880 1.00 57.97 84 SER A C 1
ATOM 590 O O . SER A 1 84 ? 18.322 -7.368 -11.884 1.00 57.97 84 SER A O 1
ATOM 592 N N . THR A 1 85 ? 19.316 -6.472 -10.074 1.00 51.53 85 THR A N 1
ATOM 593 C CA . THR A 1 85 ? 20.667 -7.013 -10.261 1.00 51.53 85 THR A CA 1
ATOM 594 C C . THR A 1 85 ? 20.741 -8.538 -10.131 1.00 51.53 85 THR A C 1
ATOM 596 O O . THR A 1 85 ? 21.806 -9.117 -10.330 1.00 51.53 85 THR A O 1
ATOM 599 N N . THR A 1 86 ? 19.624 -9.202 -9.841 1.00 47.50 86 THR A N 1
ATOM 600 C CA . THR A 1 86 ? 19.484 -10.655 -9.765 1.00 47.50 86 THR A CA 1
ATOM 601 C C . THR A 1 86 ? 18.557 -11.150 -10.873 1.00 47.50 86 THR A C 1
ATOM 603 O O . THR A 1 86 ? 17.375 -11.417 -10.677 1.00 47.50 86 THR A O 1
ATOM 606 N N . ALA A 1 87 ? 19.111 -11.293 -12.076 1.00 46.56 87 ALA A N 1
ATOM 607 C CA . ALA A 1 87 ? 18.499 -12.043 -13.170 1.00 46.56 87 ALA A CA 1
ATOM 608 C C . ALA A 1 87 ? 18.511 -13.560 -12.870 1.00 46.56 87 ALA A C 1
ATOM 610 O O . ALA A 1 87 ? 19.092 -14.338 -13.620 1.00 46.56 87 ALA A O 1
ATOM 611 N N . ASP A 1 88 ? 17.939 -13.996 -11.746 1.00 48.09 88 ASP A N 1
ATOM 612 C CA . ASP A 1 88 ? 17.992 -15.400 -11.312 1.00 48.09 88 ASP A CA 1
ATOM 613 C C . ASP A 1 88 ? 16.790 -16.240 -11.770 1.00 48.09 88 ASP A C 1
ATOM 615 O O . ASP A 1 88 ? 16.747 -17.440 -11.520 1.00 48.09 88 ASP A O 1
ATOM 619 N N . GLY A 1 89 ? 15.815 -15.642 -12.465 1.00 51.69 89 GLY A N 1
ATOM 620 C CA . GLY A 1 89 ? 14.611 -16.350 -12.914 1.00 51.69 89 GLY A CA 1
ATOM 621 C C . GLY A 1 89 ? 13.668 -16.763 -11.775 1.00 51.69 89 GLY A C 1
ATOM 622 O O . GLY A 1 89 ? 12.654 -17.403 -12.042 1.00 51.69 89 GLY A O 1
ATOM 623 N N . LEU A 1 90 ? 13.965 -16.370 -10.529 1.00 57.38 90 LEU A N 1
ATOM 624 C CA . LEU A 1 90 ? 13.178 -16.686 -9.332 1.00 57.38 90 LEU A CA 1
ATOM 625 C C . LEU A 1 90 ? 12.295 -15.513 -8.874 1.00 57.38 90 LEU A C 1
ATOM 627 O O . LEU A 1 90 ? 11.496 -15.669 -7.957 1.00 57.38 90 LEU A O 1
ATOM 631 N N . GLY A 1 91 ? 12.389 -14.358 -9.543 1.00 57.03 91 GLY A N 1
ATOM 632 C CA . GLY A 1 91 ? 11.507 -13.211 -9.325 1.00 57.03 91 GLY A CA 1
ATOM 633 C C . GLY A 1 91 ? 12.007 -12.201 -8.298 1.00 57.03 91 GLY A C 1
ATOM 634 O O . GLY A 1 91 ? 11.235 -11.330 -7.933 1.00 57.03 91 GLY A O 1
ATOM 635 N N . ASN A 1 92 ? 13.269 -12.252 -7.869 1.00 63.53 92 ASN A N 1
ATOM 636 C CA . ASN A 1 92 ? 13.778 -11.537 -6.690 1.00 63.53 92 ASN A CA 1
ATOM 637 C C . ASN A 1 92 ? 14.019 -10.011 -6.856 1.00 63.53 92 ASN A C 1
ATOM 639 O O . ASN A 1 92 ? 15.014 -9.475 -6.368 1.00 63.53 92 ASN A O 1
ATOM 643 N N . GLY A 1 93 ? 13.144 -9.272 -7.552 1.00 75.44 93 GLY A N 1
ATOM 644 C CA . GLY A 1 93 ? 13.305 -7.823 -7.745 1.00 75.44 93 GLY A CA 1
ATOM 645 C C . GLY A 1 93 ? 12.146 -7.108 -8.443 1.00 75.44 93 GLY A C 1
ATOM 646 O O . GLY A 1 93 ? 11.034 -7.627 -8.450 1.00 75.44 93 GLY A O 1
ATOM 647 N N . LEU A 1 94 ? 12.389 -5.912 -9.000 1.00 81.12 94 LEU A N 1
ATOM 648 C CA . LEU A 1 94 ? 11.394 -5.170 -9.790 1.00 81.12 94 LEU A CA 1
ATOM 649 C C . LEU A 1 94 ? 11.204 -5.828 -11.163 1.00 81.12 94 LEU A C 1
ATOM 651 O O . LEU A 1 94 ? 12.171 -5.981 -11.911 1.00 81.12 94 LEU A O 1
ATOM 655 N N . PHE A 1 95 ? 9.965 -6.157 -11.507 1.00 76.88 95 PHE A N 1
ATOM 656 C CA . PHE A 1 95 ? 9.572 -6.820 -12.744 1.00 76.88 95 PHE A CA 1
ATOM 657 C C . PHE A 1 95 ? 8.455 -6.040 -13.438 1.00 76.88 95 PHE A C 1
ATOM 659 O O . PHE A 1 95 ? 7.435 -5.738 -12.825 1.00 76.88 95 PHE A O 1
ATOM 666 N N . PHE A 1 96 ? 8.627 -5.741 -14.722 1.00 81.50 96 PHE A N 1
ATOM 667 C CA . PHE A 1 96 ? 7.568 -5.205 -15.576 1.00 81.50 96 PHE A CA 1
ATOM 668 C C . PHE A 1 96 ? 7.057 -6.307 -16.500 1.00 81.50 96 PHE A C 1
ATOM 670 O O . PHE A 1 96 ? 7.788 -6.749 -17.388 1.00 81.50 96 PHE A O 1
ATOM 677 N N . ASP A 1 97 ? 5.808 -6.721 -16.298 1.00 77.94 97 ASP A N 1
ATOM 678 C CA . ASP A 1 97 ? 5.108 -7.675 -17.153 1.00 77.94 97 ASP A CA 1
ATOM 679 C C . ASP A 1 97 ? 4.558 -6.954 -18.390 1.00 77.94 97 ASP A C 1
ATOM 681 O O . ASP A 1 97 ? 3.572 -6.224 -18.298 1.00 77.94 97 ASP A O 1
ATOM 685 N N . SER A 1 98 ? 5.180 -7.162 -19.550 1.00 78.00 98 SER A N 1
ATOM 686 C CA . SER A 1 98 ? 4.734 -6.573 -20.820 1.00 78.00 98 SER A CA 1
ATOM 687 C C . SER A 1 98 ? 3.513 -7.265 -21.430 1.00 78.00 98 SER A C 1
ATOM 689 O O . SER A 1 98 ? 2.948 -6.758 -22.393 1.00 78.00 98 SER A O 1
ATOM 691 N N . GLY A 1 99 ? 3.127 -8.442 -20.932 1.00 81.69 99 GLY A N 1
ATOM 692 C CA . GLY A 1 99 ? 1.917 -9.133 -21.372 1.00 81.69 99 GLY A CA 1
ATOM 693 C C . GLY A 1 99 ? 0.660 -8.606 -20.683 1.00 81.69 99 GLY A C 1
ATOM 694 O O . GLY A 1 99 ? -0.425 -8.678 -21.258 1.00 81.69 99 GLY A O 1
ATOM 695 N N . THR A 1 100 ? 0.797 -8.083 -19.459 1.00 84.44 100 THR A N 1
ATOM 696 C CA . THR A 1 100 ? -0.338 -7.610 -18.647 1.00 84.44 100 THR A CA 1
ATOM 697 C C . THR A 1 100 ? -0.248 -6.149 -18.199 1.00 84.44 100 THR A C 1
ATOM 699 O O . THR A 1 100 ? -1.166 -5.676 -17.527 1.00 84.44 100 THR A O 1
ATOM 702 N N . ASP A 1 101 ? 0.820 -5.434 -18.565 1.00 85.94 101 ASP A N 1
ATOM 703 C CA . ASP A 1 101 ? 1.124 -4.057 -18.147 1.00 85.94 101 ASP A CA 1
ATOM 704 C C . ASP A 1 101 ? 1.142 -3.878 -16.616 1.00 85.94 101 ASP A C 1
ATOM 706 O O . ASP A 1 101 ? 0.623 -2.906 -16.058 1.00 85.94 101 ASP A O 1
ATOM 710 N N . ARG A 1 102 ? 1.731 -4.848 -15.904 1.00 87.69 102 ARG A N 1
ATOM 711 C CA . ARG A 1 102 ? 1.785 -4.881 -14.431 1.00 87.69 102 ARG A CA 1
ATOM 712 C C . ARG A 1 102 ? 3.205 -4.780 -13.900 1.00 87.69 102 ARG A C 1
ATOM 714 O O . ARG A 1 102 ? 4.162 -5.207 -14.540 1.00 87.69 102 ARG A O 1
ATOM 721 N N . VAL A 1 103 ? 3.325 -4.274 -12.676 1.00 89.75 103 VAL A N 1
ATOM 722 C CA . VAL A 1 103 ? 4.588 -4.196 -11.938 1.00 89.75 103 VAL A CA 1
ATOM 723 C C . VAL A 1 103 ? 4.591 -5.217 -10.802 1.00 89.75 103 VAL A C 1
ATOM 725 O O . VAL A 1 103 ? 3.728 -5.193 -9.926 1.00 89.75 103 VAL A O 1
ATOM 728 N N . GLY A 1 104 ? 5.573 -6.111 -10.804 1.00 88.25 104 GLY A N 1
ATOM 729 C CA . GLY A 1 104 ? 5.889 -7.026 -9.713 1.00 88.25 104 GLY A CA 1
ATOM 730 C C . GLY A 1 104 ? 7.109 -6.554 -8.920 1.00 88.25 104 GLY A C 1
ATOM 731 O O . GLY A 1 104 ? 8.051 -6.008 -9.487 1.00 88.25 104 GLY A O 1
ATOM 732 N N . ILE A 1 105 ? 7.118 -6.781 -7.611 1.00 87.94 105 ILE A N 1
ATOM 733 C CA . ILE A 1 105 ? 8.315 -6.734 -6.768 1.00 87.94 105 ILE A CA 1
ATOM 734 C C . ILE A 1 105 ? 8.420 -8.082 -6.074 1.00 87.94 105 ILE A C 1
ATOM 736 O O . ILE A 1 105 ? 7.474 -8.502 -5.409 1.00 87.94 105 ILE A O 1
ATOM 740 N N . ASN A 1 106 ? 9.557 -8.754 -6.218 1.00 84.56 106 ASN A N 1
ATOM 741 C CA . ASN A 1 106 ? 9.766 -10.099 -5.686 1.00 84.56 106 ASN A CA 1
ATOM 742 C C . ASN A 1 106 ? 8.796 -11.158 -6.284 1.00 84.56 106 ASN A C 1
ATOM 744 O O . ASN A 1 106 ? 8.466 -12.153 -5.646 1.00 84.56 106 ASN A O 1
ATOM 748 N N . THR A 1 107 ? 8.276 -10.911 -7.496 1.00 86.00 107 THR A N 1
ATOM 749 C CA . THR A 1 107 ? 7.397 -11.813 -8.258 1.00 86.00 107 THR A CA 1
ATOM 750 C C . THR A 1 107 ? 7.446 -11.489 -9.753 1.00 86.00 107 THR A C 1
ATOM 752 O O . THR A 1 107 ? 7.474 -10.320 -10.135 1.00 86.00 107 THR A O 1
ATOM 755 N N . ASN A 1 108 ? 7.418 -12.520 -10.601 1.00 82.62 108 ASN A N 1
ATOM 756 C CA . ASN A 1 108 ? 7.318 -12.400 -12.063 1.00 82.62 108 ASN A CA 1
ATOM 757 C C . ASN A 1 108 ? 5.900 -12.680 -12.602 1.00 82.62 108 ASN A C 1
ATOM 759 O O . ASN A 1 108 ? 5.694 -12.727 -13.808 1.00 82.62 108 ASN A O 1
ATOM 763 N N . SER A 1 109 ? 4.930 -12.903 -11.712 1.00 86.56 109 SER A N 1
ATOM 764 C CA . SER A 1 109 ? 3.529 -13.175 -12.054 1.00 86.56 109 SER A CA 1
ATOM 765 C C . SER A 1 109 ? 2.616 -12.245 -11.242 1.00 86.56 109 SER A C 1
ATOM 767 O O . SER A 1 109 ? 1.929 -12.684 -10.314 1.00 86.56 109 SER A O 1
ATOM 769 N N . PRO A 1 110 ? 2.650 -10.924 -11.500 1.00 90.88 110 PRO A N 1
ATOM 770 C CA . PRO A 1 110 ? 1.883 -9.951 -10.732 1.00 90.88 110 PRO A CA 1
ATOM 771 C C . PRO A 1 110 ? 0.365 -10.161 -10.880 1.00 90.88 110 PRO A C 1
ATOM 773 O O . PRO A 1 110 ? -0.188 -10.168 -11.981 1.00 90.88 110 PRO A O 1
ATOM 776 N N . ALA A 1 111 ? -0.340 -10.287 -9.752 1.00 95.62 111 ALA A N 1
ATOM 777 C CA . ALA A 1 111 ? -1.792 -10.493 -9.722 1.00 95.62 111 ALA A CA 1
ATOM 778 C C . ALA A 1 111 ? -2.602 -9.183 -9.824 1.00 95.62 111 ALA A C 1
ATOM 780 O O . ALA A 1 111 ? -3.806 -9.217 -10.071 1.00 95.62 111 ALA A O 1
ATOM 781 N N . ALA A 1 112 ? -1.945 -8.032 -9.662 1.00 96.31 112 ALA A N 1
ATOM 782 C CA . ALA A 1 112 ? -2.524 -6.692 -9.727 1.00 96.31 112 ALA A CA 1
ATOM 783 C C . ALA A 1 112 ? -1.560 -5.732 -10.442 1.00 96.31 112 ALA A C 1
ATOM 785 O O . ALA A 1 112 ? -0.398 -6.077 -10.652 1.00 96.31 112 ALA A O 1
ATOM 786 N N . SER A 1 113 ? -2.022 -4.523 -10.787 1.00 94.75 113 SER A N 1
ATOM 787 C CA . SER A 1 113 ? -1.194 -3.489 -11.439 1.00 94.75 113 SER A CA 1
ATOM 788 C C . SER A 1 113 ? 0.120 -3.213 -10.704 1.00 94.75 113 SER A C 1
ATOM 790 O O . SER A 1 113 ? 1.133 -2.959 -11.348 1.00 94.75 113 SER A O 1
ATOM 792 N N . LEU A 1 114 ? 0.110 -3.326 -9.374 1.00 94.12 114 LEU A N 1
ATOM 793 C CA . LEU A 1 114 ? 1.299 -3.418 -8.535 1.00 94.12 114 LEU A CA 1
ATOM 794 C C . LEU A 1 114 ? 1.146 -4.625 -7.597 1.00 94.12 114 LEU A C 1
ATOM 796 O O . LEU A 1 114 ? 0.190 -4.678 -6.825 1.00 94.12 114 LEU A O 1
ATOM 800 N N . HIS A 1 115 ? 2.077 -5.577 -7.644 1.00 94.12 115 HIS A N 1
ATOM 801 C CA . HIS A 1 115 ? 2.121 -6.741 -6.755 1.00 94.12 115 HIS A CA 1
ATOM 802 C C . HIS A 1 115 ? 3.490 -6.827 -6.074 1.00 94.12 115 HIS A C 1
ATOM 804 O O . HIS A 1 115 ? 4.499 -7.023 -6.740 1.00 94.12 115 HIS A O 1
ATOM 810 N N . ILE A 1 116 ? 3.526 -6.706 -4.748 1.00 92.94 116 ILE A N 1
ATOM 811 C CA . ILE A 1 116 ? 4.742 -6.850 -3.938 1.00 92.94 116 ILE A CA 1
ATOM 812 C C . ILE A 1 116 ? 4.636 -8.169 -3.170 1.00 92.94 116 ILE A C 1
ATOM 814 O O . ILE A 1 116 ? 3.750 -8.318 -2.335 1.00 92.94 116 ILE A O 1
ATOM 818 N N . SER A 1 117 ? 5.518 -9.121 -3.465 1.00 90.69 117 SER A N 1
ATOM 819 C CA . SER A 1 117 ? 5.483 -10.487 -2.934 1.00 90.69 117 SER A CA 1
ATOM 820 C C . SER A 1 117 ? 6.643 -10.730 -1.963 1.00 90.69 117 SER A C 1
ATOM 822 O O . SER A 1 117 ? 7.536 -11.527 -2.235 1.00 90.69 117 SER A O 1
ATOM 824 N N . GLY A 1 118 ? 6.663 -10.017 -0.836 1.00 89.06 118 GLY A N 1
ATOM 825 C CA . GLY A 1 118 ? 7.662 -10.165 0.232 1.00 89.06 118 GLY A CA 1
ATOM 826 C C . GLY A 1 118 ? 7.027 -10.516 1.580 1.00 89.06 118 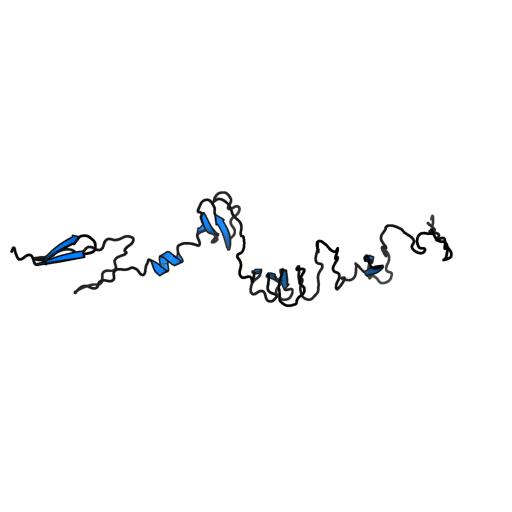GLY A C 1
ATOM 827 O O . GLY A 1 118 ? 5.812 -10.450 1.733 1.00 89.06 118 GLY A O 1
ATOM 828 N N . THR A 1 119 ? 7.851 -10.890 2.561 1.00 89.94 119 THR A N 1
ATOM 829 C CA . THR A 1 119 ? 7.401 -11.181 3.939 1.00 89.94 119 THR A CA 1
ATOM 830 C C . THR A 1 119 ? 7.532 -9.994 4.896 1.00 89.94 119 THR A C 1
ATOM 832 O O . THR A 1 119 ? 7.102 -10.093 6.041 1.00 89.94 119 THR A O 1
ATOM 835 N N . ASP A 1 120 ? 8.155 -8.901 4.457 1.00 90.94 120 ASP A N 1
ATOM 836 C CA . ASP A 1 120 ? 8.266 -7.644 5.207 1.00 90.94 120 ASP A CA 1
ATOM 837 C C . ASP A 1 120 ? 7.150 -6.660 4.792 1.00 90.94 120 ASP A C 1
ATOM 839 O O . ASP A 1 120 ? 6.324 -6.957 3.927 1.00 90.94 120 ASP A O 1
ATOM 843 N N . GLY A 1 121 ? 7.097 -5.488 5.420 1.00 90.06 121 GLY A N 1
ATOM 844 C CA . GLY A 1 121 ? 6.097 -4.457 5.163 1.00 90.06 121 GLY A CA 1
ATOM 845 C C . GLY A 1 121 ? 6.407 -3.529 3.984 1.00 90.06 121 GLY A C 1
ATOM 846 O O . GLY A 1 121 ? 7.510 -3.475 3.445 1.00 90.06 121 GLY A O 1
ATOM 847 N N . ILE A 1 122 ? 5.404 -2.724 3.623 1.00 93.62 122 ILE A N 1
ATOM 848 C CA . ILE A 1 122 ? 5.543 -1.595 2.696 1.00 93.62 122 ILE A CA 1
ATOM 849 C C . ILE A 1 122 ? 5.541 -0.310 3.521 1.00 93.62 122 ILE A C 1
ATOM 851 O O . ILE A 1 122 ? 4.588 -0.035 4.253 1.00 93.62 122 ILE A O 1
ATOM 855 N N . VAL A 1 123 ? 6.577 0.514 3.372 1.00 94.38 123 VAL A N 1
ATOM 856 C CA . VAL A 1 123 ? 6.542 1.886 3.887 1.00 94.38 123 VAL A CA 1
ATOM 857 C C . VAL A 1 123 ? 5.674 2.726 2.953 1.00 94.38 123 VAL A C 1
ATOM 859 O O . VAL A 1 123 ? 5.995 2.907 1.780 1.00 94.38 123 VAL A O 1
ATOM 862 N N . ILE A 1 124 ? 4.567 3.239 3.479 1.00 94.88 124 ILE A N 1
ATOM 863 C CA . ILE A 1 124 ? 3.626 4.114 2.767 1.00 94.88 124 ILE A CA 1
ATOM 864 C C . ILE A 1 124 ? 3.752 5.559 3.277 1.00 94.88 124 ILE A C 1
ATOM 866 O O . ILE A 1 124 ? 4.404 5.782 4.299 1.00 94.88 124 ILE A O 1
ATOM 870 N N . PRO A 1 125 ? 3.154 6.565 2.608 1.00 96.44 125 PRO A N 1
ATOM 871 C CA . PRO A 1 125 ? 3.242 7.954 3.048 1.00 96.44 125 PRO A CA 1
ATOM 872 C C . PRO A 1 125 ? 2.845 8.151 4.517 1.00 96.44 125 PRO A C 1
ATOM 874 O O . PRO A 1 125 ? 1.888 7.547 5.003 1.00 96.44 125 PRO A O 1
ATOM 877 N N . VAL A 1 126 ? 3.564 9.041 5.202 1.00 97.19 126 VAL A N 1
ATOM 878 C CA . VAL A 1 126 ? 3.375 9.362 6.622 1.00 97.19 126 VAL A CA 1
ATOM 879 C C . VAL A 1 126 ? 3.238 10.873 6.793 1.00 97.19 126 VAL A C 1
ATOM 881 O O . VAL A 1 126 ? 3.958 11.638 6.155 1.00 97.19 126 VAL A O 1
ATOM 884 N N . GLY A 1 127 ? 2.331 11.323 7.658 1.00 97.69 127 GLY A N 1
ATOM 885 C CA . GLY A 1 127 ? 2.242 12.736 8.046 1.00 97.69 127 GLY A CA 1
ATOM 886 C C . GLY A 1 127 ? 0.983 13.059 8.843 1.00 97.69 127 GLY A C 1
ATOM 887 O O . GLY A 1 127 ? 0.178 12.175 9.098 1.00 97.69 127 GLY A O 1
ATOM 888 N N . THR A 1 128 ? 0.772 14.322 9.189 1.00 97.56 128 THR A N 1
ATOM 889 C CA . THR A 1 128 ? -0.387 14.783 9.972 1.00 97.56 128 THR A CA 1
ATOM 890 C C . THR A 1 128 ? -1.680 14.836 9.151 1.00 97.56 128 THR A C 1
ATOM 892 O O . THR A 1 128 ? -1.653 14.796 7.916 1.00 97.56 128 THR A O 1
ATOM 895 N N . THR A 1 129 ? -2.821 15.033 9.821 1.00 96.44 129 THR A N 1
ATOM 896 C CA . THR A 1 129 ? -4.124 15.281 9.171 1.00 96.44 129 THR A CA 1
ATOM 897 C C . THR A 1 129 ? -4.075 16.458 8.187 1.00 96.44 129 THR A C 1
ATOM 899 O O . THR A 1 129 ? -4.657 16.390 7.106 1.00 96.44 129 THR A O 1
ATOM 902 N N . GLY A 1 130 ? -3.338 17.525 8.513 1.00 96.69 130 GLY A N 1
ATOM 903 C CA . GLY A 1 130 ? -3.180 18.686 7.628 1.00 96.69 130 GLY A CA 1
ATOM 904 C C . GLY A 1 130 ? -2.353 18.403 6.366 1.00 96.69 130 GLY A C 1
ATOM 905 O O . GLY A 1 130 ? -2.428 19.152 5.400 1.00 96.69 130 GLY A O 1
ATOM 906 N N . GLN A 1 131 ? -1.589 17.307 6.342 1.00 97.50 131 GLN A N 1
ATOM 907 C CA . GLN A 1 131 ? -0.688 16.927 5.247 1.00 97.50 131 GLN A CA 1
ATOM 908 C C . GLN A 1 131 ? -1.296 15.872 4.305 1.00 97.50 131 GLN A C 1
ATOM 910 O O . GLN A 1 131 ? -0.569 15.217 3.557 1.00 97.50 131 GLN A O 1
ATOM 915 N N . ARG A 1 132 ? -2.619 15.661 4.336 1.00 95.56 132 ARG A N 1
ATOM 916 C CA . ARG A 1 132 ? -3.330 14.698 3.468 1.00 95.56 132 ARG A CA 1
ATOM 917 C C . ARG A 1 132 ? -3.241 15.025 1.972 1.00 95.56 132 ARG A C 1
ATOM 919 O O . ARG A 1 132 ? -3.270 14.108 1.152 1.00 95.56 132 ARG A O 1
ATOM 926 N N . GLY A 1 133 ? -3.048 16.299 1.627 1.00 89.25 133 GLY A N 1
ATOM 927 C CA . GLY A 1 133 ? -2.977 16.765 0.241 1.00 89.25 133 GLY A CA 1
ATOM 928 C C . GLY A 1 133 ? -4.306 16.588 -0.504 1.00 89.25 133 GLY A C 1
ATOM 929 O O . GLY A 1 133 ? -5.364 16.480 0.114 1.00 89.25 133 GLY A O 1
ATOM 930 N N . THR A 1 134 ? -4.255 16.557 -1.838 1.00 90.75 134 THR A N 1
ATOM 931 C CA . THR A 1 134 ? -5.435 16.325 -2.688 1.00 90.75 134 THR A CA 1
ATOM 932 C C . THR A 1 134 ? -6.031 14.951 -2.417 1.00 90.75 134 THR A C 1
ATOM 934 O O . THR A 1 134 ? -5.303 13.963 -2.323 1.00 90.75 134 THR A O 1
ATOM 937 N N . THR A 1 135 ? -7.348 14.849 -2.333 1.00 90.31 135 THR A N 1
ATOM 938 C CA . THR A 1 135 ? -8.032 13.586 -2.077 1.00 90.31 135 THR A CA 1
ATOM 939 C C . THR A 1 135 ? -8.260 12.803 -3.377 1.00 90.31 135 THR A C 1
ATOM 941 O O . THR A 1 135 ? -8.750 13.334 -4.368 1.00 90.31 135 THR A O 1
ATOM 944 N N . THR A 1 136 ? -7.863 11.528 -3.399 1.00 95.81 136 THR A N 1
ATOM 945 C CA . THR A 1 136 ? -8.163 10.584 -4.494 1.00 95.81 136 THR A CA 1
ATOM 946 C C . THR A 1 136 ? -8.642 9.299 -3.847 1.00 95.81 136 THR A C 1
ATOM 948 O O . THR A 1 136 ? -8.024 8.847 -2.880 1.00 95.81 136 THR A O 1
ATOM 951 N N . GLN A 1 137 ? -9.760 8.757 -4.328 1.00 96.88 137 GLN A N 1
ATOM 952 C CA . GLN A 1 137 ? -10.343 7.526 -3.798 1.00 96.88 137 GLN A CA 1
ATOM 953 C C . GLN A 1 137 ? -9.314 6.389 -3.826 1.00 96.88 137 GLN A C 1
ATOM 955 O O . GLN A 1 137 ? -8.578 6.241 -4.800 1.00 96.88 137 GLN A O 1
ATOM 960 N N . GLY A 1 138 ? -9.242 5.617 -2.743 1.00 94.12 138 GLY A N 1
ATOM 961 C CA . GLY A 1 138 ? -8.311 4.499 -2.604 1.00 94.12 138 GLY A CA 1
ATOM 962 C C . GLY A 1 138 ? -6.896 4.884 -2.160 1.00 94.12 138 GLY A C 1
ATOM 963 O O . GLY A 1 138 ? -6.010 4.036 -2.189 1.00 94.12 138 GLY A O 1
ATOM 964 N N . LYS A 1 139 ? -6.638 6.133 -1.741 1.00 95.56 139 LYS A N 1
ATOM 965 C CA . LYS A 1 139 ? -5.350 6.478 -1.107 1.00 95.56 139 LYS A CA 1
ATOM 966 C C . LYS A 1 139 ? -5.213 5.811 0.257 1.00 95.56 139 LYS A C 1
ATOM 968 O O . LYS A 1 139 ? -6.149 5.874 1.043 1.00 95.56 139 LYS A O 1
ATOM 973 N N . PHE A 1 140 ? -4.014 5.306 0.550 1.00 94.88 140 PHE A N 1
ATOM 974 C CA . PHE A 1 140 ? -3.598 4.726 1.832 1.00 94.88 140 PHE A CA 1
ATOM 975 C C . PHE A 1 140 ? -2.408 5.509 2.409 1.00 94.88 140 PHE A C 1
ATOM 977 O O . PHE A 1 140 ? -1.501 5.884 1.662 1.00 94.88 140 PHE A O 1
ATOM 984 N N . ARG A 1 141 ? -2.393 5.764 3.723 1.00 95.94 141 ARG A N 1
ATOM 985 C CA . ARG A 1 141 ? -1.267 6.408 4.436 1.00 95.94 141 ARG A CA 1
ATOM 986 C C . ARG A 1 141 ? -1.286 6.100 5.936 1.00 95.94 141 ARG A C 1
ATOM 988 O O . ARG A 1 141 ? -2.280 5.597 6.451 1.00 95.94 141 ARG A O 1
ATOM 995 N N . TYR A 1 142 ? -0.217 6.459 6.645 1.00 95.94 142 TYR A N 1
ATOM 996 C CA . TYR A 1 142 ? -0.208 6.555 8.108 1.00 95.94 142 TYR A CA 1
ATOM 997 C C . TYR A 1 142 ? -0.366 8.013 8.549 1.00 95.94 142 TYR A C 1
ATOM 999 O O . TYR A 1 142 ? 0.322 8.910 8.046 1.00 95.94 142 TYR A O 1
ATOM 1007 N N . ASN A 1 143 ? -1.258 8.262 9.504 1.00 96.06 143 ASN A N 1
ATOM 1008 C CA . ASN A 1 143 ? -1.493 9.589 10.052 1.00 96.06 143 ASN A CA 1
ATOM 1009 C C . ASN A 1 143 ? -0.909 9.725 11.455 1.00 96.06 143 ASN A C 1
ATOM 1011 O O . ASN A 1 143 ? -1.330 9.045 12.385 1.00 96.06 143 ASN A O 1
ATOM 1015 N N . THR A 1 144 ? 0.049 10.635 11.621 1.00 96.69 144 THR A N 1
ATOM 1016 C CA . THR A 1 144 ? 0.727 10.864 12.906 1.00 96.69 144 THR A CA 1
ATOM 1017 C C . THR A 1 144 ? -0.101 11.683 13.895 1.00 96.69 144 THR A C 1
ATOM 1019 O O . THR A 1 144 ? 0.183 11.647 15.085 1.00 96.69 144 THR A O 1
ATOM 1022 N N . THR A 1 145 ? -1.139 12.395 13.445 1.00 95.94 145 THR A N 1
ATOM 1023 C CA . THR A 1 145 ? -2.082 13.092 14.336 1.00 95.94 145 THR A CA 1
ATOM 1024 C C . THR A 1 145 ? -3.031 12.108 15.014 1.00 95.94 145 THR A C 1
ATOM 1026 O O . THR A 1 145 ? -3.309 12.252 16.198 1.00 95.94 145 THR A O 1
ATOM 1029 N N . THR A 1 146 ? -3.520 11.106 14.280 1.00 91.88 146 THR A N 1
ATOM 1030 C CA . THR A 1 146 ? -4.442 10.080 14.802 1.00 91.88 146 THR A CA 1
ATOM 1031 C C . THR A 1 146 ? -3.735 8.788 15.211 1.00 91.88 146 THR A C 1
ATOM 1033 O O . THR A 1 146 ? -4.368 7.901 15.772 1.00 91.88 146 THR A O 1
ATOM 1036 N N . SER A 1 147 ? -2.428 8.678 14.951 1.00 92.88 147 SER A N 1
ATOM 1037 C CA . SER A 1 147 ? -1.608 7.483 15.195 1.00 92.88 147 SER A CA 1
ATOM 1038 C C . SER A 1 147 ? -2.209 6.204 14.599 1.00 92.88 147 SER A C 1
ATOM 1040 O O . SER A 1 147 ? -2.205 5.151 15.228 1.00 92.88 147 SER A O 1
ATOM 1042 N N . CYS A 1 148 ? -2.771 6.306 13.392 1.00 91.88 148 CYS A N 1
ATOM 1043 C CA . CYS A 1 148 ? -3.477 5.214 12.724 1.00 91.88 148 CYS A CA 1
ATOM 1044 C C . CYS A 1 148 ? -3.174 5.184 11.226 1.00 91.88 148 CYS A C 1
ATOM 1046 O O . CYS A 1 148 ? -2.935 6.216 10.594 1.00 91.88 148 CYS A O 1
ATOM 1048 N N . PHE A 1 149 ? -3.260 3.992 10.637 1.00 94.38 149 PHE A N 1
ATOM 1049 C CA . PHE A 1 149 ? -3.390 3.867 9.191 1.00 94.38 149 PHE A CA 1
ATOM 1050 C C . PHE A 1 149 ? -4.787 4.318 8.750 1.00 94.38 149 PHE A C 1
ATOM 1052 O O . PHE A 1 149 ? -5.787 3.959 9.379 1.00 94.38 149 PHE A O 1
ATOM 1059 N N . GLU A 1 150 ? -4.852 5.080 7.660 1.00 94.25 150 GLU A N 1
ATOM 1060 C CA . GLU A 1 150 ? -6.084 5.675 7.141 1.00 94.25 150 GLU A CA 1
ATOM 1061 C C . GLU A 1 150 ? -6.190 5.600 5.614 1.00 94.25 150 GLU A C 1
ATOM 1063 O O . GLU A 1 150 ? -5.183 5.580 4.893 1.00 94.25 150 GLU A O 1
ATOM 1068 N N . GLY A 1 151 ? -7.435 5.581 5.136 1.00 95.38 151 GLY A N 1
ATOM 1069 C CA . GLY A 1 151 ? -7.792 5.530 3.727 1.00 95.38 151 GLY A CA 1
ATOM 1070 C C . GLY A 1 151 ? -8.801 6.589 3.334 1.00 95.38 151 GLY A C 1
ATOM 1071 O O . GLY A 1 151 ? -9.665 6.940 4.135 1.00 95.38 151 GLY A O 1
ATOM 1072 N N . TYR A 1 152 ? -8.711 7.081 2.098 1.00 96.44 152 TYR A N 1
ATOM 1073 C CA . TYR A 1 152 ? -9.740 7.951 1.530 1.00 96.44 152 TYR A CA 1
ATOM 1074 C C . TYR A 1 152 ? -10.734 7.139 0.700 1.00 96.44 152 TYR A C 1
ATOM 1076 O O . TYR A 1 152 ? -10.372 6.577 -0.336 1.00 96.44 152 TYR A O 1
ATOM 1084 N N . ASP A 1 153 ? -11.993 7.106 1.123 1.00 93.62 153 ASP A N 1
ATOM 1085 C CA . ASP A 1 153 ? -13.053 6.310 0.487 1.00 93.62 153 ASP A CA 1
ATOM 1086 C C . ASP A 1 153 ? -13.692 6.986 -0.742 1.00 93.62 153 ASP A C 1
ATOM 1088 O O . ASP A 1 153 ? -14.544 6.395 -1.403 1.00 93.62 153 ASP A O 1
ATOM 1092 N N . GLY A 1 154 ? -13.265 8.207 -1.082 1.00 95.00 154 GLY A N 1
ATOM 1093 C CA . GLY A 1 154 ? -13.867 9.041 -2.129 1.00 95.00 154 GLY A CA 1
ATOM 1094 C C . GLY A 1 154 ? -14.656 10.236 -1.586 1.00 95.00 154 GLY A C 1
ATOM 1095 O O . GLY A 1 154 ? -14.905 11.177 -2.332 1.00 95.00 154 GLY A O 1
ATOM 1096 N N . SER A 1 155 ? -14.984 10.230 -0.293 1.00 93.50 155 SER A N 1
ATOM 1097 C CA . SER A 1 155 ? -15.697 11.297 0.416 1.00 93.50 155 SER A CA 1
ATOM 1098 C C . SER A 1 155 ? -14.938 11.758 1.660 1.00 93.50 155 SER A C 1
ATOM 1100 O O . SER A 1 155 ? -14.696 12.955 1.827 1.00 93.50 155 SER A O 1
ATOM 1102 N N . THR A 1 156 ? -14.492 10.827 2.506 1.00 93.44 156 THR A N 1
ATOM 1103 C CA . THR A 1 156 ? -13.845 11.106 3.793 1.00 93.44 156 THR A CA 1
ATOM 1104 C C . THR A 1 156 ? -12.618 10.229 4.038 1.00 93.44 156 THR A C 1
ATOM 1106 O O . THR A 1 156 ? -12.380 9.236 3.353 1.00 93.44 156 THR A O 1
ATOM 1109 N N . TRP A 1 157 ? -11.794 10.639 5.005 1.00 94.44 157 TRP A N 1
ATOM 1110 C CA . TRP A 1 157 ? -10.695 9.817 5.508 1.00 94.44 157 TRP A CA 1
ATOM 1111 C C . TRP A 1 157 ? -11.183 8.975 6.685 1.00 94.44 157 TRP A C 1
ATOM 1113 O O . TRP A 1 157 ? -11.631 9.541 7.682 1.00 94.44 157 TRP A O 1
ATOM 1123 N N . GLY A 1 158 ? -11.053 7.655 6.578 1.00 91.38 158 GLY A N 1
ATOM 1124 C CA . GLY A 1 158 ? -11.387 6.696 7.630 1.00 91.38 158 GLY A CA 1
ATOM 1125 C C . GLY A 1 158 ? -10.161 5.919 8.105 1.00 91.38 158 GLY A C 1
ATOM 1126 O O . GLY A 1 158 ? -9.267 5.619 7.314 1.00 91.38 158 GLY A O 1
ATOM 1127 N N . ASN A 1 159 ? -10.115 5.582 9.394 1.00 90.38 159 ASN A N 1
ATOM 1128 C CA . ASN A 1 159 ? -9.068 4.728 9.960 1.00 90.38 159 ASN A CA 1
ATOM 1129 C C . ASN A 1 159 ? -9.349 3.253 9.620 1.00 90.38 159 ASN A C 1
ATOM 1131 O O . ASN A 1 159 ? -10.501 2.826 9.645 1.00 90.38 159 ASN A O 1
ATOM 1135 N N . PHE A 1 160 ? -8.310 2.455 9.358 1.00 81.38 160 PHE A N 1
ATOM 1136 C CA . PHE A 1 160 ? -8.475 1.009 9.117 1.00 81.38 160 PHE A CA 1
ATOM 1137 C C . PHE A 1 160 ? -8.568 0.191 10.403 1.00 81.38 160 PHE A C 1
ATOM 1139 O O . PHE A 1 160 ? -9.234 -0.842 10.453 1.00 81.38 160 PHE A O 1
ATOM 1146 N N . ALA A 1 161 ? -7.880 0.642 11.447 1.00 68.94 161 ALA A N 1
ATOM 1147 C CA . ALA A 1 161 ? -7.862 -0.026 12.733 1.00 68.94 161 ALA A CA 1
ATOM 1148 C C . ALA A 1 161 ? -9.027 0.494 13.574 1.00 68.94 161 ALA A C 1
ATOM 1150 O O . ALA A 1 161 ? -8.917 1.588 14.111 1.00 68.94 161 ALA A O 1
ATOM 1151 N N . THR A 1 162 ? -10.125 -0.269 13.618 1.00 64.56 162 THR A N 1
ATOM 1152 C CA . THR A 1 162 ? -11.036 -0.441 14.776 1.00 64.56 162 THR A CA 1
ATOM 1153 C C . THR A 1 162 ? -12.350 -1.081 14.357 1.00 64.56 162 THR A C 1
ATOM 1155 O O . THR A 1 162 ? -12.854 -1.921 15.089 1.00 64.56 162 THR A O 1
ATOM 1158 N N . LYS A 1 163 ? -12.886 -0.759 13.174 1.00 64.56 163 LYS A N 1
ATOM 1159 C CA . LYS A 1 163 ? -14.259 -1.155 12.832 1.00 64.56 163 LYS A CA 1
ATOM 1160 C C . LYS A 1 163 ? -14.459 -2.671 12.766 1.00 64.56 163 LYS A C 1
ATOM 1162 O O . LYS A 1 163 ? -15.418 -3.160 13.326 1.00 64.56 163 LYS A O 1
ATOM 1167 N N . LEU A 1 164 ? -13.528 -3.440 12.194 1.00 57.44 164 LEU A N 1
ATOM 1168 C CA . LEU A 1 164 ? -13.684 -4.902 12.143 1.00 57.44 164 LEU A CA 1
ATOM 1169 C C . LEU A 1 164 ? -13.502 -5.567 13.518 1.00 57.44 164 LEU A C 1
ATOM 1171 O O . LEU A 1 164 ? -14.288 -6.428 13.883 1.00 57.44 164 LEU A O 1
ATOM 1175 N N . TYR A 1 165 ? -12.497 -5.179 14.307 1.00 65.50 165 TYR A N 1
ATOM 1176 C CA . TYR A 1 165 ? -12.296 -5.773 15.637 1.00 65.50 165 TYR A CA 1
ATOM 1177 C C . TYR A 1 165 ? -13.451 -5.432 16.591 1.00 65.50 165 TYR A C 1
ATOM 1179 O O . TYR A 1 165 ? -13.915 -6.298 17.324 1.00 65.50 165 TYR A O 1
ATOM 1187 N N . VAL A 1 166 ? -13.954 -4.196 16.543 1.00 68.44 166 VAL A N 1
ATOM 1188 C CA . VAL A 1 166 ? -15.109 -3.763 17.338 1.00 68.44 166 VAL A CA 1
ATOM 1189 C C . VAL A 1 166 ? -16.394 -4.438 16.831 1.00 68.44 166 VAL A C 1
ATOM 1191 O O . VAL A 1 166 ? -17.052 -5.123 17.606 1.00 68.44 166 VAL A O 1
ATOM 1194 N N . ASP A 1 167 ? -16.689 -4.388 15.528 1.00 66.44 167 ASP A N 1
ATOM 1195 C CA . ASP A 1 167 ? -17.928 -4.952 14.962 1.00 66.44 167 ASP A CA 1
ATOM 1196 C C . ASP A 1 167 ? -18.000 -6.486 15.014 1.00 66.44 167 ASP A C 1
ATOM 1198 O O . ASP A 1 167 ? -19.098 -7.026 14.932 1.00 66.44 167 ASP A O 1
ATOM 1202 N N . THR A 1 168 ? -16.867 -7.199 15.098 1.00 61.91 168 THR A N 1
ATOM 1203 C CA . THR A 1 168 ? -16.850 -8.679 15.066 1.00 61.91 168 TH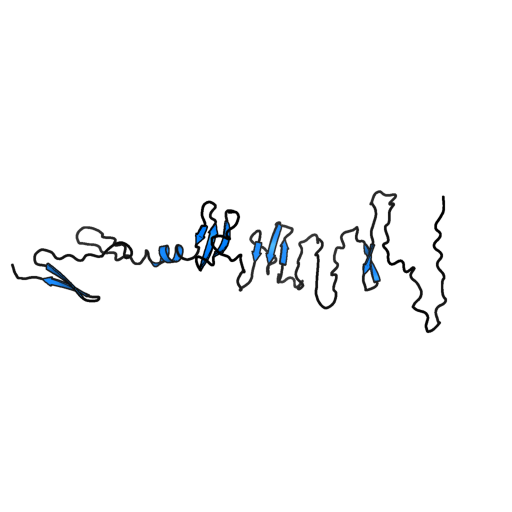R A CA 1
ATOM 1204 C C . THR A 1 168 ? -16.612 -9.308 16.438 1.00 61.91 168 THR A C 1
ATOM 1206 O O . THR A 1 168 ? -17.041 -10.435 16.664 1.00 61.91 168 THR A O 1
ATOM 1209 N N . CYS A 1 169 ? -15.917 -8.620 17.352 1.00 64.50 169 CYS A N 1
ATOM 1210 C CA . CYS A 1 169 ? -15.552 -9.184 18.657 1.00 64.50 169 CYS A CA 1
ATOM 1211 C C . CYS A 1 169 ? -16.250 -8.510 19.847 1.00 64.50 169 CYS A C 1
ATOM 1213 O O . CYS A 1 169 ? -16.295 -9.122 20.913 1.00 64.50 169 CYS A O 1
ATOM 1215 N N . VAL A 1 170 ? -16.754 -7.276 19.705 1.00 68.19 170 VAL A N 1
ATOM 1216 C CA . VAL A 1 170 ? -17.410 -6.535 20.803 1.00 68.19 170 VAL A CA 1
ATOM 1217 C C . VAL A 1 170 ? -18.933 -6.681 20.740 1.00 68.19 170 VAL A C 1
ATOM 1219 O O . VAL A 1 170 ? -19.542 -6.927 21.770 1.00 68.19 170 VAL A O 1
ATOM 1222 N N . THR A 1 171 ? -19.533 -6.687 19.547 1.00 57.56 171 THR A N 1
ATOM 1223 C CA . THR A 1 171 ? -20.977 -6.966 19.343 1.00 57.56 171 THR A CA 1
ATOM 1224 C C . THR A 1 171 ? -21.382 -8.410 19.667 1.00 57.56 171 THR A C 1
ATOM 1226 O O . THR A 1 171 ? -22.556 -8.713 19.794 1.00 57.56 171 THR A O 1
ATOM 1229 N N . ALA A 1 172 ? -20.419 -9.329 19.790 1.00 54.25 172 ALA A N 1
ATOM 1230 C CA . ALA A 1 172 ? -20.663 -10.713 20.201 1.00 54.25 172 ALA A CA 1
ATOM 1231 C C . ALA A 1 172 ? -20.631 -10.896 21.732 1.00 54.25 172 ALA A C 1
ATOM 1233 O O . ALA A 1 172 ? -20.631 -12.029 22.214 1.00 54.25 172 ALA A O 1
ATOM 1234 N N . GLN A 1 173 ? -20.540 -9.801 22.494 1.00 66.62 173 GLN A N 1
ATOM 1235 C CA . GLN A 1 173 ? -20.577 -9.805 23.958 1.00 66.62 173 GLN A CA 1
ATOM 1236 C C . GLN A 1 173 ? -21.962 -9.442 24.504 1.00 66.62 173 GLN A C 1
ATOM 1238 O O . GLN A 1 173 ? -22.059 -8.972 25.632 1.00 66.62 173 GLN A O 1
ATOM 1243 N N . ASP A 1 174 ? -23.029 -9.659 23.739 1.00 63.19 174 ASP A N 1
ATOM 1244 C CA . ASP A 1 174 ? -24.390 -9.500 24.244 1.00 63.19 174 ASP A CA 1
ATOM 1245 C C . ASP A 1 174 ? -24.620 -10.422 25.456 1.00 63.19 174 ASP A C 1
ATOM 1247 O O . ASP A 1 174 ? -24.181 -11.578 25.493 1.00 63.19 174 ASP A O 1
ATOM 1251 N N . VAL A 1 175 ? -25.332 -9.921 26.469 1.00 72.38 175 VAL A N 1
ATOM 1252 C CA . VAL A 1 175 ? -25.924 -10.786 27.499 1.00 72.38 175 VAL A CA 1
ATOM 1253 C C . VAL A 1 175 ? -27.309 -11.183 27.010 1.00 72.38 175 VAL A C 1
ATOM 1255 O O . VAL A 1 175 ? -28.307 -10.548 27.345 1.00 72.38 175 VAL A O 1
ATOM 1258 N N . ASP A 1 176 ? -27.363 -12.239 26.203 1.00 64.56 176 ASP A N 1
ATOM 1259 C CA . ASP A 1 176 ? -28.628 -12.813 25.750 1.00 64.56 176 ASP A CA 1
ATOM 1260 C C . ASP A 1 176 ? -29.385 -13.424 26.939 1.00 64.56 176 ASP A C 1
ATOM 1262 O O . ASP A 1 176 ? -28.953 -14.415 27.538 1.00 64.56 176 ASP A O 1
ATOM 1266 N N . ALA A 1 177 ? -30.543 -12.852 27.282 1.00 65.88 177 ALA A N 1
ATOM 1267 C CA . ALA A 1 177 ? -31.425 -13.373 28.323 1.00 65.88 177 ALA A CA 1
ATOM 1268 C C . ALA A 1 177 ? -32.862 -13.521 27.798 1.00 65.88 177 ALA A C 1
ATOM 1270 O O . ALA A 1 177 ? -33.460 -12.594 27.251 1.00 65.88 177 ALA A O 1
ATOM 1271 N N . THR A 1 178 ? -33.442 -14.710 27.979 1.00 60.88 178 THR A N 1
ATOM 1272 C CA . THR A 1 178 ? -34.849 -14.994 27.651 1.00 60.88 178 THR A CA 1
ATOM 1273 C C . THR A 1 178 ? -35.641 -15.114 28.949 1.00 60.88 178 THR A C 1
ATOM 1275 O O . THR A 1 178 ? -35.231 -15.851 29.845 1.00 60.88 178 THR A O 1
ATOM 1278 N N . GLY A 1 179 ? -36.749 -14.383 29.069 1.00 69.31 179 GLY A N 1
ATOM 1279 C CA . GLY A 1 179 ? -37.663 -14.487 30.209 1.00 69.31 179 GLY A CA 1
ATOM 1280 C C . GLY A 1 179 ? -38.856 -15.400 29.917 1.00 69.31 179 GLY A C 1
ATOM 1281 O O . GLY A 1 179 ? -39.085 -15.790 28.772 1.00 69.31 179 GLY A O 1
ATOM 1282 N N . ASP A 1 180 ? -39.673 -15.672 30.939 1.00 66.50 180 ASP A N 1
ATOM 1283 C CA . ASP A 1 180 ? -40.914 -16.463 30.814 1.00 66.50 180 ASP A CA 1
ATOM 1284 C C . ASP A 1 180 ? -41.918 -15.851 29.809 1.00 66.50 180 ASP A C 1
ATOM 1286 O O . ASP A 1 180 ? -42.781 -16.547 29.271 1.00 66.50 180 ASP A O 1
ATOM 1290 N N . SER A 1 181 ? -41.769 -14.557 29.495 1.00 60.25 181 SER A N 1
ATOM 1291 C CA . SER A 1 181 ? -42.349 -13.922 28.310 1.00 60.25 181 SER A CA 1
ATOM 1292 C C . SER A 1 181 ? -41.419 -12.833 27.749 1.00 60.25 181 SER A C 1
ATOM 1294 O O . SER A 1 181 ? -41.334 -11.744 28.316 1.00 60.25 181 SER A O 1
ATOM 1296 N N . GLY A 1 182 ? -40.755 -13.103 26.621 1.00 68.44 182 GLY A N 1
ATOM 1297 C CA . GLY A 1 182 ? -39.965 -12.121 25.862 1.00 68.44 182 GLY A CA 1
ATOM 1298 C C . GLY A 1 182 ? -38.460 -12.410 25.803 1.00 68.44 182 GLY A C 1
ATOM 1299 O O . GLY A 1 182 ? -37.922 -13.191 26.585 1.00 68.44 182 GLY A O 1
ATOM 1300 N N . VAL A 1 183 ? -37.792 -11.764 24.848 1.00 69.94 183 VAL A N 1
ATOM 1301 C CA . VAL A 1 183 ? -36.329 -11.737 24.702 1.00 69.94 183 VAL A CA 1
ATOM 1302 C C . VAL A 1 183 ? -35.865 -10.327 25.040 1.00 69.94 183 VAL A C 1
ATOM 1304 O O . VAL A 1 183 ? -36.500 -9.363 24.606 1.00 69.94 183 VAL A O 1
ATOM 1307 N N . ILE A 1 184 ? -34.776 -10.209 25.794 1.00 71.69 184 ILE A N 1
ATOM 1308 C CA . ILE A 1 184 ? -34.092 -8.937 26.014 1.00 71.69 184 ILE A CA 1
ATOM 1309 C C . ILE A 1 184 ? -32.696 -9.082 25.404 1.00 71.69 184 ILE A C 1
ATOM 1311 O O . ILE A 1 184 ? -31.956 -9.986 25.786 1.00 71.69 184 ILE A O 1
ATOM 1315 N N . ALA A 1 185 ? -32.372 -8.218 24.443 1.00 71.12 185 ALA A N 1
ATOM 1316 C CA . ALA A 1 185 ? -31.005 -7.990 23.988 1.00 71.12 185 ALA A CA 1
ATOM 1317 C C . ALA A 1 185 ? -30.501 -6.747 24.722 1.00 71.12 185 ALA A C 1
ATOM 1319 O O . ALA A 1 185 ? -31.239 -5.765 24.805 1.00 71.12 185 ALA A O 1
ATOM 1320 N N . ILE A 1 186 ? -29.311 -6.824 25.308 1.00 72.50 186 ILE A N 1
ATOM 1321 C CA . ILE A 1 186 ? -28.717 -5.728 26.074 1.00 72.50 186 ILE A CA 1
ATOM 1322 C C . ILE A 1 186 ? -27.364 -5.438 25.466 1.00 72.50 186 ILE A C 1
ATOM 1324 O O . ILE A 1 186 ? -26.474 -6.289 25.517 1.00 72.50 186 ILE A O 1
ATOM 1328 N N . ASP A 1 187 ? -27.224 -4.226 24.947 1.00 72.69 187 ASP A N 1
ATOM 1329 C CA . ASP A 1 187 ? -25.957 -3.741 24.424 1.00 72.69 187 ASP A CA 1
ATOM 1330 C C . ASP A 1 187 ? -25.050 -3.309 25.585 1.00 72.69 187 ASP A C 1
ATOM 1332 O O . ASP A 1 187 ? -25.318 -2.331 26.288 1.00 72.69 187 ASP A O 1
ATOM 1336 N N . LEU A 1 188 ? -23.974 -4.060 25.826 1.00 70.38 188 LEU A N 1
ATOM 1337 C CA . LEU A 1 188 ? -23.074 -3.815 26.955 1.00 70.38 188 LEU A CA 1
ATOM 1338 C C . LEU A 1 188 ? -22.250 -2.523 26.830 1.00 70.38 188 LEU A C 1
ATOM 1340 O O . LEU A 1 188 ? -21.614 -2.135 27.816 1.00 70.38 188 LEU A O 1
ATOM 1344 N N . ASP A 1 189 ? -22.232 -1.863 25.665 1.00 69.44 189 ASP A N 1
ATOM 1345 C CA . ASP A 1 189 ? -21.512 -0.598 25.478 1.00 69.44 189 ASP A CA 1
ATOM 1346 C C . ASP A 1 189 ? -22.396 0.658 25.596 1.00 69.44 189 ASP A C 1
ATOM 1348 O O . ASP A 1 189 ? -21.871 1.765 25.782 1.00 69.44 189 ASP A O 1
ATOM 1352 N N . SER A 1 190 ? -23.721 0.489 25.568 1.00 72.62 190 SER A N 1
ATOM 1353 C CA . SER A 1 190 ? -24.668 1.607 25.519 1.00 72.62 190 SER A CA 1
ATOM 1354 C C . SER A 1 190 ? -25.863 1.480 26.473 1.00 72.62 190 SER A C 1
ATOM 1356 O O . SER A 1 190 ? -26.519 2.485 26.767 1.00 72.62 190 SER A O 1
ATOM 1358 N N . GLU A 1 191 ? -26.104 0.298 27.044 1.00 74.19 191 GLU A N 1
ATOM 1359 C CA . GLU A 1 191 ? -27.237 0.001 27.922 1.00 74.19 191 GLU A CA 1
ATOM 1360 C C . GLU A 1 191 ? -26.790 -0.602 29.269 1.00 74.19 191 GLU A C 1
ATOM 1362 O O . GLU A 1 191 ? -25.643 -0.986 29.483 1.00 74.19 191 GLU A O 1
ATOM 1367 N N . THR A 1 192 ? -27.697 -0.650 30.251 1.00 76.94 192 THR A N 1
ATOM 1368 C CA . THR A 1 192 ? -27.435 -1.263 31.567 1.00 76.94 192 THR A CA 1
ATOM 1369 C C . THR A 1 192 ? -28.357 -2.456 31.785 1.00 76.94 192 THR A C 1
ATOM 1371 O O . THR A 1 192 ? -29.578 -2.291 31.835 1.00 76.94 192 THR A O 1
ATOM 1374 N N . LEU A 1 193 ? -27.787 -3.646 32.016 1.00 81.75 193 LEU A N 1
ATOM 1375 C CA . LEU A 1 193 ? -28.553 -4.814 32.457 1.00 81.75 193 LEU A CA 1
ATOM 1376 C C . LEU A 1 193 ? -29.159 -4.564 33.841 1.00 81.75 193 LEU A C 1
ATOM 1378 O O . LEU A 1 193 ? -28.468 -4.552 34.858 1.00 81.75 193 LEU A O 1
ATOM 1382 N N . THR A 1 194 ? -30.478 -4.384 33.871 1.00 83.31 194 THR A N 1
ATOM 1383 C CA . THR A 1 194 ? -31.241 -4.176 35.102 1.00 83.31 194 THR A CA 1
ATOM 1384 C C . THR A 1 194 ? -31.901 -5.480 35.537 1.00 83.31 194 THR A C 1
ATOM 1386 O O . THR A 1 194 ? -32.780 -5.992 34.850 1.00 83.31 194 THR A O 1
ATOM 1389 N N . VAL A 1 195 ? -31.533 -5.990 36.715 1.00 86.44 195 VAL A N 1
ATOM 1390 C CA . VAL A 1 195 ? -32.241 -7.099 37.378 1.00 86.44 195 VAL A CA 1
ATOM 1391 C C . VAL A 1 195 ? -33.123 -6.519 38.480 1.00 86.44 195 VAL A C 1
ATOM 1393 O O . VAL A 1 195 ? -32.656 -6.249 39.587 1.00 86.44 195 VAL A O 1
ATOM 1396 N N . ALA A 1 196 ? -34.393 -6.273 38.166 1.00 86.62 196 ALA A N 1
ATOM 1397 C CA . ALA A 1 196 ? -35.351 -5.684 39.100 1.00 86.62 196 ALA A CA 1
ATOM 1398 C C . ALA A 1 196 ? -35.940 -6.721 40.075 1.00 86.62 196 ALA A C 1
ATOM 1400 O O . ALA A 1 196 ? -36.066 -7.901 39.751 1.00 86.62 196 ALA A O 1
ATOM 1401 N N . GLY A 1 197 ? -36.329 -6.258 41.266 1.00 87.12 197 GLY A N 1
ATOM 1402 C CA . GLY A 1 197 ? -37.180 -7.021 42.180 1.00 87.12 197 GLY A CA 1
ATOM 1403 C C . GLY A 1 197 ? -38.646 -7.058 41.726 1.00 87.12 197 GLY A C 1
ATOM 1404 O O . GLY A 1 197 ? -39.041 -6.390 40.771 1.00 87.12 197 GLY A O 1
ATOM 1405 N N . GLY A 1 198 ? -39.464 -7.815 42.451 1.00 84.81 198 GLY A N 1
ATOM 1406 C CA . GLY A 1 198 ? -40.904 -7.946 42.239 1.00 84.81 198 GLY A CA 1
ATOM 1407 C C . GLY A 1 198 ? -41.653 -8.069 43.565 1.00 84.81 198 GLY A C 1
ATOM 1408 O O . GLY A 1 198 ? -41.085 -7.885 44.640 1.00 84.81 198 GLY A O 1
ATOM 1409 N N . THR A 1 199 ? -42.944 -8.395 43.525 1.00 87.88 199 THR A N 1
ATOM 1410 C CA . THR A 1 199 ? -43.696 -8.691 44.753 1.00 87.88 199 THR A CA 1
ATOM 1411 C C . THR A 1 199 ? -43.055 -9.882 45.473 1.00 87.88 199 THR A C 1
ATOM 1413 O O . THR A 1 199 ? -42.888 -10.940 44.871 1.00 87.88 199 THR A O 1
ATOM 1416 N N . TYR A 1 200 ? -42.668 -9.692 46.739 1.00 91.06 200 TYR A N 1
ATOM 1417 C CA . TYR A 1 200 ? -41.908 -10.655 47.556 1.00 91.06 200 TYR A CA 1
ATOM 1418 C C . TYR A 1 200 ? -40.505 -11.005 47.040 1.00 91.06 200 TYR A C 1
ATOM 1420 O O . TYR A 1 200 ? -39.891 -11.947 47.535 1.00 91.06 200 TYR A O 1
ATOM 1428 N N . LEU A 1 201 ? -39.962 -10.261 46.075 1.00 91.69 201 LEU A N 1
ATOM 1429 C CA . LEU A 1 201 ? -38.612 -10.477 45.562 1.00 91.69 201 LEU A CA 1
ATOM 1430 C C . LEU A 1 201 ? -37.822 -9.176 45.606 1.00 91.69 201 LEU A C 1
ATOM 1432 O O . LEU A 1 201 ? -38.199 -8.186 44.984 1.00 91.69 201 LEU A O 1
ATOM 1436 N N . THR A 1 202 ? -36.686 -9.188 46.290 1.00 91.94 202 THR A N 1
ATOM 1437 C CA . THR A 1 202 ? -35.728 -8.078 46.259 1.00 91.94 202 THR A CA 1
ATOM 1438 C C . THR A 1 202 ? -34.448 -8.525 45.567 1.00 91.94 202 THR A C 1
ATOM 1440 O O . THR A 1 202 ? -33.990 -9.652 45.757 1.00 91.94 202 THR A O 1
ATOM 1443 N N . SER A 1 203 ? -33.867 -7.654 44.743 1.00 93.00 203 SER A N 1
ATOM 1444 C CA . SER A 1 203 ? -32.557 -7.867 44.130 1.00 93.00 203 SER A CA 1
ATOM 1445 C C . SER A 1 203 ? -31.527 -6.909 44.731 1.00 93.00 203 SER A C 1
ATOM 1447 O O . SER A 1 203 ? -31.831 -5.762 45.059 1.00 93.00 203 SER A O 1
ATOM 1449 N N . SER A 1 204 ? -30.293 -7.381 44.903 1.00 92.00 204 SER A N 1
ATOM 1450 C CA . SER A 1 204 ? -29.152 -6.562 45.331 1.00 92.00 204 SER A CA 1
ATOM 1451 C C . SER A 1 204 ? -27.889 -6.990 44.587 1.00 92.00 204 SER A C 1
ATOM 1453 O O . SER A 1 204 ? -27.686 -8.177 44.345 1.00 92.00 204 SER A O 1
ATOM 1455 N N . GLY A 1 205 ? -27.047 -6.032 44.200 1.00 90.81 205 GLY A N 1
ATOM 1456 C CA . GLY A 1 205 ? -25.761 -6.297 43.550 1.00 90.81 205 GLY A CA 1
ATOM 1457 C C . GLY A 1 205 ? -24.590 -6.005 44.485 1.00 90.81 205 GLY A C 1
ATOM 1458 O O . GLY A 1 205 ? -24.589 -4.985 45.174 1.00 90.81 205 GLY A O 1
ATOM 1459 N N . SER A 1 206 ? -23.585 -6.882 44.503 1.00 90.62 206 SER A N 1
ATOM 1460 C CA . SER A 1 206 ? -22.304 -6.646 45.175 1.00 90.62 206 SER A CA 1
ATOM 1461 C C . SER A 1 206 ? -21.171 -7.339 44.419 1.00 90.62 206 SER A C 1
ATOM 1463 O O . SER A 1 206 ? -21.187 -8.556 44.223 1.00 90.62 206 SER A O 1
ATOM 1465 N N . GLY A 1 207 ? -20.184 -6.560 43.968 1.00 86.62 207 GLY A N 1
ATOM 1466 C CA . GLY A 1 207 ? -19.124 -7.055 43.088 1.00 86.62 207 GLY A CA 1
ATOM 1467 C C . GLY A 1 207 ? -19.702 -7.698 41.824 1.00 86.62 207 GLY A C 1
ATOM 1468 O O . GLY A 1 207 ? -20.509 -7.090 41.127 1.00 86.62 207 GLY A O 1
ATOM 1469 N N . ASN A 1 208 ? -19.312 -8.945 41.557 1.00 82.38 208 ASN A N 1
ATOM 1470 C CA . ASN A 1 208 ? -19.774 -9.736 40.411 1.00 82.38 208 ASN A CA 1
ATOM 1471 C C . ASN A 1 208 ? -20.984 -10.633 40.739 1.00 82.38 208 ASN A C 1
ATOM 1473 O O . ASN A 1 208 ? -21.274 -11.560 39.989 1.00 82.38 208 ASN A O 1
ATOM 1477 N N . THR A 1 209 ? -21.655 -10.420 41.876 1.00 81.69 209 THR A N 1
ATOM 1478 C CA . THR A 1 209 ? -22.804 -11.230 42.309 1.00 81.69 209 THR A CA 1
ATOM 1479 C C . THR A 1 209 ? -24.072 -10.387 42.355 1.00 81.69 209 THR A C 1
ATOM 1481 O O . THR A 1 209 ? -24.094 -9.320 42.970 1.00 81.69 209 THR A O 1
ATOM 1484 N N . ILE A 1 210 ? -25.141 -10.902 41.747 1.00 91.75 210 ILE A N 1
ATOM 1485 C CA . ILE A 1 210 ? -26.510 -10.433 41.966 1.00 91.75 210 ILE A CA 1
ATOM 1486 C C . ILE A 1 210 ? -27.197 -11.444 42.883 1.00 91.75 210 ILE A C 1
ATOM 1488 O O . ILE A 1 210 ? -27.231 -12.636 42.586 1.00 91.75 210 ILE A O 1
ATOM 1492 N N . THR A 1 211 ? -27.744 -10.963 43.992 1.00 91.38 211 THR A N 1
ATOM 1493 C CA . THR A 1 211 ? -28.498 -11.759 44.959 1.00 91.38 211 THR A CA 1
ATOM 1494 C C . THR A 1 211 ? -29.982 -11.457 44.803 1.00 91.38 211 THR A C 1
ATOM 1496 O O . THR A 1 211 ? -30.378 -10.293 44.889 1.00 91.38 211 THR A O 1
ATOM 1499 N N . ILE A 1 212 ? -30.798 -12.498 44.615 1.00 93.31 212 ILE A N 1
ATOM 1500 C CA . ILE A 1 212 ? -32.265 -12.415 44.618 1.00 93.31 212 ILE A CA 1
ATOM 1501 C C . ILE A 1 212 ? -32.773 -13.058 45.909 1.00 93.31 212 ILE A C 1
ATOM 1503 O O . ILE A 1 212 ? -32.579 -14.254 46.126 1.00 93.31 212 ILE A O 1
ATOM 1507 N N . ASN A 1 213 ? -33.423 -12.264 46.755 1.00 91.50 213 ASN A N 1
ATOM 1508 C CA . ASN A 1 213 ? -33.978 -12.704 48.029 1.00 91.50 213 ASN A CA 1
ATOM 1509 C C . ASN A 1 213 ? -35.502 -12.787 47.946 1.00 91.50 213 ASN A C 1
ATOM 1511 O O . ASN A 1 213 ? -36.151 -11.851 47.478 1.00 91.50 213 ASN A O 1
ATOM 1515 N N . HIS A 1 214 ? -36.069 -13.873 48.473 1.00 90.88 214 HIS A N 1
ATOM 1516 C CA . HIS A 1 214 ? -37.487 -13.914 48.810 1.00 90.88 214 HIS A CA 1
ATOM 1517 C C . HIS A 1 214 ? -37.708 -13.105 50.089 1.00 90.88 214 HIS A C 1
ATOM 1519 O O . HIS A 1 214 ? -37.170 -13.448 51.144 1.00 90.88 214 HIS A O 1
ATOM 1525 N N . ASP A 1 215 ? -38.469 -12.022 49.985 1.00 83.75 215 ASP A N 1
ATOM 1526 C CA . ASP A 1 215 ? -38.837 -11.210 51.131 1.00 83.75 215 ASP A CA 1
ATOM 1527 C C . ASP A 1 215 ? -40.162 -11.716 51.697 1.00 83.75 215 ASP A C 1
ATOM 1529 O O . ASP A 1 215 ? -41.230 -11.513 51.124 1.00 83.75 215 ASP A O 1
ATOM 1533 N N . ASN A 1 216 ? -40.079 -12.421 52.824 1.00 73.88 216 ASN A N 1
ATOM 1534 C CA . ASN A 1 216 ? -41.242 -13.001 53.487 1.00 73.88 216 ASN A CA 1
ATOM 1535 C C . ASN A 1 216 ? -41.947 -11.997 54.420 1.00 73.88 216 ASN A C 1
ATOM 1537 O O . ASN A 1 216 ? -42.785 -12.400 55.229 1.00 73.88 216 ASN A O 1
ATOM 1541 N N . SER A 1 217 ? -41.591 -10.709 54.346 1.00 67.00 217 SER A N 1
ATOM 1542 C CA . SER A 1 217 ? -42.296 -9.624 55.030 1.00 67.00 217 SER A CA 1
ATOM 1543 C C . SER A 1 217 ? -43.455 -9.097 54.172 1.00 67.00 217 SER A C 1
ATOM 1545 O O . SER A 1 217 ? -43.406 -8.021 53.582 1.00 67.00 217 SER A O 1
ATOM 1547 N N . GLY A 1 218 ? -44.505 -9.915 54.075 1.00 57.19 218 GLY A N 1
ATOM 1548 C CA . GLY A 1 218 ? -45.849 -9.469 53.699 1.00 57.19 218 GLY A CA 1
ATOM 1549 C C . GLY A 1 218 ? -46.622 -8.953 54.902 1.00 57.19 218 GLY A C 1
ATOM 1550 O O . GLY A 1 218 ? -46.446 -9.536 55.996 1.00 57.19 218 GLY A O 1
#

InterPro domains:
  IPR059888 Phage tail-like, trimerisation region [PF26696] (104-162)

Secondary structure (DSSP, 8-state):
------PPPPPPTT-TT---------SS-EEE---TTS---EEEEE-TTS-EEESSS--SS-----TT---------TT-EEESS---SS--SEEEETTTTEEEES-SS-SSSEEE--SSPPP--EE-GGG--S--TT-EEEETTTTEEEEE-SS-EEESSSHHHHHHHTTT----EE-SS-EE---TTT-------BTTEEEEEETTEEEEEE----

Sequence (218 aa):
MSSLILIKNNYASGVSGAGAPSSLQIGEIGIDVWDNDCAGAILYTKSADGTIVNITSSVSQGVVSSSAYACSISYYSANGNTISTTADGLGNGLFFDSGTDRVGINTNSPAASLHISGTDGIVIPVGTTGQRGTTTQGKFRYNTTTSCFEGYDGSTWGNFATKLYVDTCVTAQDVDATGDSGVIAIDLDSETLTVAGGTYLTSSGSGNTITINHDNSG